Protein AF-T1GKF5-F1 (afdb_monomer)

Foldseek 3Di:
DDPVVVVVVLLVVLVVLLVQLLVLLVVCVVPPDPVSVVSNLVSLQSNLVRAPSLVSCVPPHDLVSSLSSVVSLLVSLLPDDPVDVSNVSSLSSLLNNLPDDPPPVDDDDDDDPPRSNVSVVVNVVVVVVSLLSLLLNLLVQLPDPVDDPVSNLSSLSSLLSCLPVRVPSLVSNVVNDDPVVSLVSCVVSQLSSLSNLQSNCVPDPHDPLVVLLVNVVSLLVQLVVCLVVLVLVSLLSSLCVLLCCVVPPSNLVSSLVNPCVVVSLVVVVVSLVVCVVDDPDDPVSVVSNVSSVVSSVSSVVSNVVSNVD

Organism: Megaselia scalaris (NCBI:txid36166)

pLDDT: mean 77.16, std 16.32, range [26.75, 97.38]

Radius of gyration: 21.62 Å; Cα contacts (8 Å, |Δi|>4): 238; chains: 1; bounding box: 59×48×62 Å

Structure (mmCIF, N/CA/C/O backbone):
data_AF-T1GKF5-F1
#
_entry.id   AF-T1GKF5-F1
#
loop_
_atom_site.group_PDB
_atom_site.id
_atom_site.type_symbol
_atom_site.label_atom_id
_atom_site.label_alt_id
_atom_site.label_comp_id
_atom_site.label_asym_id
_atom_site.label_entity_id
_atom_site.label_seq_id
_atom_site.pdbx_PDB_ins_code
_atom_site.Cartn_x
_atom_site.Cartn_y
_atom_site.Cartn_z
_atom_site.occupancy
_atom_site.B_iso_or_equiv
_atom_site.auth_seq_id
_atom_site.auth_comp_id
_atom_site.auth_asym_id
_atom_site.auth_atom_id
_atom_site.pdbx_PDB_model_num
ATOM 1 N N . MET A 1 1 ? 34.363 8.800 8.347 1.00 52.53 1 MET A N 1
ATOM 2 C CA . MET A 1 1 ? 33.408 9.298 7.335 1.00 52.53 1 MET A CA 1
ATOM 3 C C . MET A 1 1 ? 32.325 10.091 8.051 1.00 52.53 1 MET A C 1
ATOM 5 O O . MET A 1 1 ? 31.713 9.563 8.974 1.00 52.53 1 MET A O 1
ATOM 9 N N . SER A 1 2 ? 32.168 11.373 7.720 1.00 74.38 2 SER A N 1
ATOM 10 C CA . SER A 1 2 ? 31.228 12.280 8.397 1.00 74.38 2 SER A CA 1
ATOM 11 C C . SER A 1 2 ? 29.775 11.950 8.024 1.00 74.38 2 SER A C 1
ATOM 13 O O . SER A 1 2 ? 29.506 11.540 6.895 1.00 74.38 2 SER A O 1
ATOM 15 N N . ARG A 1 3 ? 28.805 12.165 8.930 1.00 59.31 3 ARG A N 1
ATOM 16 C CA . ARG A 1 3 ? 27.363 11.937 8.655 1.00 59.31 3 ARG A CA 1
ATOM 17 C C . ARG A 1 3 ? 26.882 12.649 7.382 1.00 59.31 3 ARG A C 1
ATOM 19 O O . ARG A 1 3 ? 26.071 12.096 6.649 1.00 59.31 3 ARG A O 1
ATOM 26 N N . LYS A 1 4 ? 27.425 13.837 7.088 1.00 62.09 4 LYS A N 1
ATOM 27 C CA . LYS A 1 4 ? 27.106 14.600 5.868 1.00 62.09 4 LYS A CA 1
ATOM 28 C C . LYS A 1 4 ? 27.607 13.925 4.586 1.00 62.09 4 LYS A 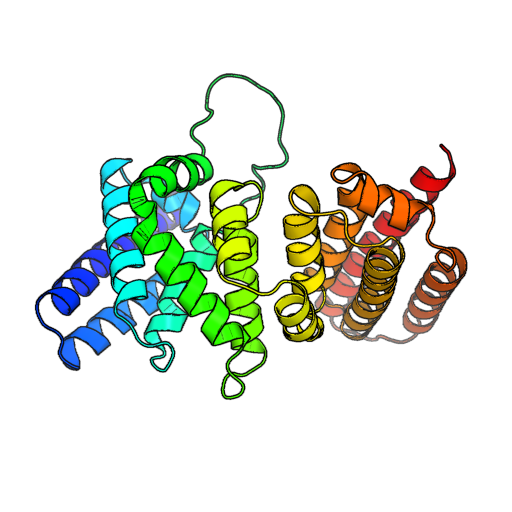C 1
ATOM 30 O O . LYS A 1 4 ? 26.936 14.003 3.564 1.00 62.09 4 LYS A O 1
ATOM 35 N N . GLU A 1 5 ? 28.750 13.243 4.633 1.00 57.66 5 GLU A N 1
ATOM 36 C CA . GLU A 1 5 ? 29.296 12.503 3.484 1.00 57.66 5 GLU A CA 1
ATOM 37 C C . GLU A 1 5 ? 28.496 11.225 3.224 1.00 57.66 5 GLU A C 1
ATOM 39 O O . GLU A 1 5 ? 28.169 10.927 2.081 1.00 57.66 5 GLU A O 1
ATOM 44 N N . MET A 1 6 ? 28.101 10.520 4.289 1.00 61.06 6 MET A N 1
ATOM 45 C CA . MET A 1 6 ? 27.280 9.308 4.197 1.00 61.06 6 MET A CA 1
ATOM 46 C C . MET A 1 6 ? 25.887 9.607 3.617 1.00 61.06 6 MET A C 1
ATOM 48 O O . MET A 1 6 ? 25.391 8.869 2.769 1.00 61.06 6 MET A O 1
ATOM 52 N N . GLN A 1 7 ? 25.285 10.733 4.012 1.00 61.47 7 GLN A N 1
ATOM 53 C CA . GLN A 1 7 ? 23.994 11.179 3.488 1.00 61.47 7 GLN A CA 1
ATOM 54 C C . GLN A 1 7 ? 24.093 11.627 2.021 1.00 61.47 7 GLN A C 1
ATOM 56 O O . GLN A 1 7 ? 23.243 11.263 1.214 1.00 61.47 7 GLN A O 1
ATOM 61 N N . ARG A 1 8 ? 25.175 12.324 1.640 1.00 62.03 8 ARG A N 1
ATOM 62 C CA . ARG A 1 8 ? 25.432 12.716 0.244 1.00 62.03 8 ARG A CA 1
ATOM 63 C C . ARG A 1 8 ? 25.663 11.506 -0.668 1.00 62.03 8 ARG A C 1
ATOM 65 O O . ARG A 1 8 ? 25.129 11.476 -1.773 1.00 62.03 8 ARG A O 1
ATOM 72 N N . GLN A 1 9 ? 26.405 10.499 -0.201 1.00 66.06 9 GLN A N 1
ATOM 73 C CA . GLN A 1 9 ? 26.628 9.256 -0.947 1.00 66.06 9 GLN A CA 1
ATOM 74 C C . GLN A 1 9 ? 25.333 8.449 -1.111 1.00 66.06 9 GLN A C 1
ATOM 76 O O . GLN A 1 9 ? 25.075 7.912 -2.184 1.00 66.06 9 GLN A O 1
ATOM 81 N N . SER A 1 10 ? 24.487 8.409 -0.076 1.00 66.19 10 SER A N 1
ATOM 82 C CA . SER A 1 10 ? 23.174 7.761 -0.150 1.00 66.19 10 SER A CA 1
ATOM 83 C C . SER A 1 10 ? 22.264 8.420 -1.190 1.00 66.19 10 SER A C 1
ATOM 85 O O . SER A 1 10 ? 21.637 7.709 -1.967 1.00 66.19 10 SER A O 1
ATOM 87 N N . SER A 1 11 ? 22.207 9.755 -1.242 1.00 66.75 11 SER A N 1
ATOM 88 C CA . SER A 1 11 ? 21.395 10.480 -2.232 1.00 66.75 11 SER A CA 1
ATOM 89 C C . SER A 1 11 ? 21.889 10.270 -3.668 1.00 66.75 11 SER A C 1
ATOM 91 O O . SER A 1 11 ? 21.079 10.086 -4.573 1.00 66.75 11 SER A O 1
ATOM 93 N N . LEU A 1 12 ? 23.211 10.236 -3.880 1.00 69.38 12 LEU A N 1
ATOM 94 C CA . LEU A 1 12 ? 23.808 9.934 -5.188 1.00 69.38 12 LEU A CA 1
ATOM 95 C C . LEU A 1 12 ? 23.477 8.509 -5.659 1.00 69.38 12 LEU A C 1
ATOM 97 O O . LEU A 1 12 ? 23.168 8.303 -6.831 1.00 69.38 12 LEU A O 1
ATOM 101 N N . ASN A 1 13 ? 23.484 7.536 -4.744 1.00 81.62 13 ASN A N 1
ATOM 102 C CA . ASN A 1 13 ? 23.108 6.159 -5.059 1.00 81.62 13 ASN A CA 1
ATOM 103 C C . ASN A 1 13 ? 21.619 6.050 -5.433 1.00 81.62 13 ASN A C 1
ATOM 105 O O . ASN A 1 13 ? 21.290 5.393 -6.416 1.00 81.62 13 ASN A O 1
ATOM 109 N N . THR A 1 14 ? 20.727 6.741 -4.715 1.00 83.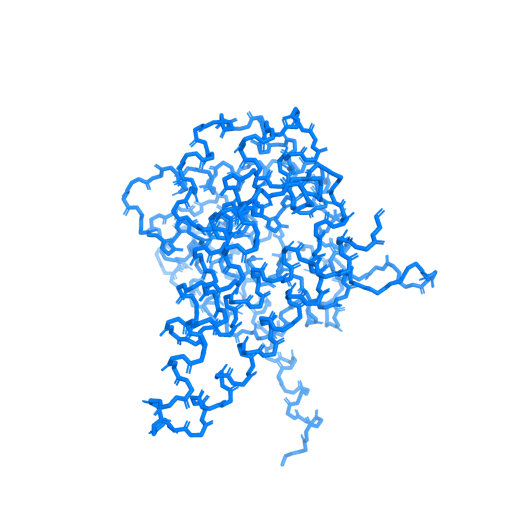88 14 THR A N 1
ATOM 110 C CA . THR A 1 14 ? 19.292 6.764 -5.045 1.00 83.88 14 THR A CA 1
ATOM 111 C C . THR A 1 14 ? 19.024 7.359 -6.424 1.00 83.88 14 THR A C 1
ATOM 113 O O . THR A 1 14 ? 18.235 6.807 -7.189 1.00 83.88 14 THR A O 1
ATOM 116 N N . ALA A 1 15 ? 19.696 8.463 -6.766 1.00 86.38 15 ALA A N 1
ATOM 117 C CA . ALA A 1 15 ? 19.547 9.087 -8.077 1.00 86.38 15 ALA A CA 1
ATOM 118 C C . ALA A 1 15 ? 19.958 8.137 -9.211 1.00 86.38 15 ALA A C 1
ATOM 120 O O . ALA A 1 15 ? 19.248 8.013 -10.208 1.00 86.38 15 ALA A O 1
ATOM 121 N N . SER A 1 16 ? 21.064 7.415 -9.012 1.00 90.62 16 SER A N 1
ATOM 122 C CA . SER A 1 16 ? 21.531 6.381 -9.936 1.00 90.62 16 SER A CA 1
ATOM 123 C C . SER A 1 16 ? 20.501 5.260 -10.111 1.00 90.62 16 SER A C 1
ATOM 125 O O . SER A 1 16 ? 20.212 4.869 -11.237 1.00 90.62 16 SER A O 1
ATOM 127 N N . TYR A 1 17 ? 19.871 4.790 -9.027 1.00 93.31 17 TYR A N 1
ATOM 128 C CA . TYR A 1 17 ? 18.848 3.739 -9.105 1.00 93.31 17 TYR A CA 1
ATOM 129 C C . TYR A 1 17 ? 17.577 4.182 -9.833 1.00 93.31 17 TYR A C 1
ATOM 131 O O . TYR A 1 17 ? 17.030 3.413 -10.617 1.00 93.31 17 TYR A O 1
ATOM 139 N N . ILE A 1 18 ? 17.122 5.420 -9.624 1.00 91.06 18 ILE A N 1
ATOM 140 C CA . ILE A 1 18 ? 15.962 5.977 -10.342 1.00 91.06 18 ILE A CA 1
ATOM 141 C C . ILE A 1 18 ? 16.261 6.082 -11.845 1.00 91.06 18 ILE A C 1
ATOM 143 O O . ILE A 1 18 ? 15.435 5.703 -12.674 1.00 91.06 18 ILE A O 1
ATOM 147 N N . GLN A 1 19 ? 17.454 6.563 -12.207 1.00 92.31 19 GLN A N 1
ATOM 148 C CA . GLN A 1 19 ? 17.864 6.668 -13.608 1.00 92.31 19 GLN A CA 1
ATOM 149 C C . GLN A 1 19 ? 18.028 5.294 -14.264 1.00 92.31 19 GLN A C 1
ATOM 151 O O . GLN A 1 19 ? 17.543 5.096 -15.379 1.00 92.31 19 GLN A O 1
ATOM 156 N N . ASP A 1 20 ? 18.672 4.341 -13.582 1.00 95.38 20 ASP A N 1
ATOM 157 C CA . ASP A 1 20 ? 18.820 2.974 -14.082 1.00 95.38 20 ASP A CA 1
ATOM 158 C C . ASP A 1 20 ? 17.448 2.319 -14.282 1.00 95.38 20 ASP A C 1
ATOM 160 O O . ASP A 1 20 ? 17.210 1.756 -15.349 1.00 95.38 20 ASP A O 1
ATOM 164 N N . PHE A 1 21 ? 16.504 2.505 -13.349 1.00 95.75 21 PHE A N 1
ATOM 165 C CA . PHE A 1 21 ? 15.130 2.014 -13.495 1.00 95.75 21 PHE A CA 1
ATOM 166 C C . PHE A 1 21 ? 14.498 2.506 -14.799 1.00 95.75 21 PHE A C 1
ATOM 168 O O . PHE A 1 21 ? 14.051 1.695 -15.609 1.00 95.75 21 PHE A O 1
ATOM 175 N N . SER A 1 22 ? 14.526 3.821 -15.035 1.00 94.94 22 SER A N 1
ATOM 176 C CA . SER A 1 22 ? 13.978 4.444 -16.246 1.00 94.94 22 SER A CA 1
ATOM 177 C C . SER A 1 22 ? 14.691 4.015 -17.532 1.00 94.94 22 SER A C 1
ATOM 179 O O . SER A 1 22 ? 14.096 3.992 -18.608 1.00 94.94 22 SER A O 1
ATOM 181 N N . VAL A 1 23 ? 15.990 3.714 -17.485 1.00 96.50 23 VAL A N 1
ATOM 182 C CA . VAL A 1 23 ? 16.726 3.216 -18.660 1.00 96.50 23 VAL A CA 1
ATOM 183 C C . VAL A 1 23 ? 16.358 1.762 -18.948 1.00 96.50 23 VAL A C 1
ATOM 185 O O . VAL A 1 23 ? 16.118 1.403 -20.102 1.00 96.50 23 VAL A O 1
ATOM 188 N N . LYS A 1 24 ? 16.303 0.913 -17.917 1.00 97.25 24 LYS A N 1
ATOM 189 C CA . LYS A 1 24 ? 15.988 -0.510 -18.072 1.00 97.25 24 LYS A CA 1
ATOM 190 C C . LYS A 1 24 ? 14.525 -0.747 -18.434 1.00 97.25 24 LYS A C 1
ATOM 192 O O . LYS A 1 24 ? 14.270 -1.633 -19.247 1.00 97.25 24 LYS A O 1
ATOM 197 N N . SER A 1 25 ? 13.596 0.052 -17.903 1.00 96.12 25 SER A N 1
ATOM 198 C CA . SER A 1 25 ? 12.177 -0.002 -18.271 1.00 96.12 25 SER A CA 1
ATOM 199 C C . SER A 1 25 ? 12.001 0.274 -19.761 1.00 96.12 25 SER A C 1
ATOM 201 O O . SER A 1 25 ? 11.506 -0.586 -20.482 1.00 96.12 25 SER A O 1
ATOM 203 N N . ARG A 1 26 ? 12.512 1.407 -20.260 1.00 95.56 26 ARG A N 1
ATOM 204 C CA . ARG A 1 26 ? 12.437 1.777 -21.682 1.00 95.56 26 ARG A CA 1
ATOM 205 C C . ARG A 1 26 ? 13.090 0.737 -22.584 1.00 95.56 26 ARG A C 1
ATOM 207 O O . ARG A 1 26 ? 12.486 0.322 -23.564 1.00 95.56 26 ARG A O 1
ATOM 214 N N . LYS A 1 27 ? 14.262 0.216 -22.205 1.00 96.50 27 LYS A N 1
ATOM 215 C CA . LYS A 1 27 ? 14.921 -0.857 -22.966 1.00 96.50 27 LYS A CA 1
ATOM 216 C C . LYS A 1 27 ? 14.045 -2.113 -23.082 1.00 96.50 27 LYS A C 1
ATOM 218 O O . LYS A 1 27 ? 14.011 -2.733 -24.144 1.00 96.50 27 LYS A O 1
ATOM 223 N N . TYR A 1 28 ? 13.355 -2.498 -22.008 1.00 96.81 28 TYR A N 1
ATOM 224 C CA . TYR A 1 28 ? 12.419 -3.621 -22.037 1.00 96.81 28 TYR A CA 1
ATOM 225 C C . TYR A 1 28 ? 11.153 -3.310 -22.848 1.00 96.81 28 TYR A C 1
ATOM 227 O O . TYR A 1 28 ? 10.686 -4.174 -23.589 1.00 96.81 28 TYR A O 1
ATOM 235 N N . LEU A 1 29 ? 10.627 -2.084 -22.755 1.00 93.06 29 LEU A N 1
ATOM 236 C CA . LEU A 1 29 ? 9.485 -1.629 -23.553 1.00 93.06 29 LEU A CA 1
ATOM 237 C C . LEU A 1 29 ? 9.785 -1.682 -25.055 1.00 93.06 29 LEU A C 1
ATOM 239 O O . LEU A 1 29 ? 8.951 -2.180 -25.811 1.00 93.06 29 LEU A O 1
ATOM 243 N N . ASP A 1 30 ? 10.979 -1.242 -25.457 1.00 95.06 30 ASP A N 1
ATOM 244 C CA . ASP A 1 30 ? 11.437 -1.266 -26.848 1.00 95.06 30 ASP A CA 1
ATOM 245 C C . ASP A 1 30 ? 11.667 -2.701 -27.349 1.00 95.06 30 ASP A C 1
ATOM 247 O O . ASP A 1 30 ? 11.343 -3.032 -28.488 1.00 95.06 30 ASP A O 1
ATOM 251 N N . HIS A 1 31 ? 12.232 -3.568 -26.500 1.00 95.19 31 HIS A N 1
ATOM 252 C CA . HIS A 1 31 ? 12.611 -4.935 -26.860 1.00 95.19 31 HIS A CA 1
ATOM 253 C C . HIS A 1 31 ? 12.232 -5.924 -25.753 1.00 95.19 31 HIS A C 1
ATOM 255 O O . HIS A 1 31 ? 13.022 -6.220 -24.847 1.00 95.19 31 HIS A O 1
ATOM 261 N N . ARG A 1 32 ? 11.024 -6.486 -25.857 1.00 94.00 32 ARG A N 1
ATOM 262 C CA . ARG A 1 32 ? 10.479 -7.438 -24.881 1.00 94.00 32 ARG A CA 1
ATOM 263 C C . ARG A 1 32 ? 11.123 -8.814 -25.029 1.00 94.00 32 ARG A C 1
ATOM 265 O O . ARG A 1 32 ? 10.675 -9.644 -25.813 1.00 94.00 32 ARG A O 1
ATOM 272 N N . ASN A 1 33 ? 12.176 -9.052 -24.258 1.00 95.19 33 ASN A N 1
ATOM 273 C CA . ASN A 1 33 ? 12.822 -10.354 -24.131 1.00 95.19 33 ASN A CA 1
ATOM 274 C C . ASN A 1 33 ? 13.179 -10.647 -22.665 1.00 95.19 33 ASN A C 1
ATOM 276 O O . ASN A 1 33 ? 13.129 -9.760 -21.808 1.00 95.19 33 ASN A O 1
ATOM 280 N N . GLU A 1 34 ? 13.522 -11.902 -22.381 1.00 95.06 34 GLU A N 1
ATOM 281 C CA . GLU A 1 34 ? 13.806 -12.377 -21.024 1.00 95.06 34 GLU A CA 1
ATOM 282 C C . GLU A 1 34 ? 15.031 -11.687 -20.405 1.00 95.06 34 GLU A C 1
ATOM 284 O O . GLU A 1 34 ? 15.001 -11.295 -19.241 1.00 95.06 34 GLU A O 1
ATOM 289 N N . GLU A 1 35 ? 16.084 -11.444 -21.187 1.00 96.56 35 GLU A N 1
ATOM 290 C CA . GLU A 1 35 ? 17.291 -10.771 -20.698 1.00 96.56 35 GLU A CA 1
ATOM 291 C C . GLU A 1 35 ? 16.987 -9.348 -20.204 1.00 96.56 35 GLU A C 1
ATOM 293 O O . GLU A 1 35 ? 17.391 -8.955 -19.105 1.00 96.56 35 GLU A O 1
ATOM 298 N N . ASN A 1 36 ? 16.240 -8.575 -20.994 1.00 96.50 36 ASN A N 1
ATOM 299 C CA . ASN A 1 36 ? 15.835 -7.223 -20.633 1.00 96.50 36 ASN A CA 1
ATOM 300 C C . ASN A 1 36 ? 14.873 -7.232 -19.439 1.00 96.50 36 ASN A C 1
ATOM 302 O O . ASN A 1 36 ? 14.986 -6.356 -18.584 1.00 96.50 36 ASN A O 1
ATOM 306 N N . LEU A 1 37 ? 13.992 -8.235 -19.332 1.00 96.62 37 LEU A N 1
ATOM 307 C CA . LEU A 1 37 ? 13.112 -8.408 -18.173 1.00 96.62 37 LEU A CA 1
ATOM 308 C C . LEU A 1 37 ? 13.915 -8.654 -16.891 1.00 96.62 37 LEU A C 1
ATOM 310 O O . LEU A 1 37 ? 13.655 -8.020 -15.872 1.00 96.62 37 LEU A O 1
ATOM 314 N N . VAL A 1 38 ? 14.931 -9.522 -16.943 1.00 96.69 38 VAL A N 1
ATOM 315 C CA . VAL A 1 38 ? 15.818 -9.806 -15.804 1.00 96.69 38 VAL A CA 1
ATOM 316 C C . VAL A 1 38 ? 16.613 -8.562 -15.406 1.00 96.69 38 VAL A C 1
ATOM 318 O O . VAL A 1 38 ? 16.730 -8.257 -14.217 1.00 96.69 38 VAL A O 1
ATOM 321 N N . GLN A 1 39 ? 17.150 -7.817 -16.378 1.00 96.06 39 GLN A N 1
ATOM 322 C CA . GLN A 1 39 ? 17.865 -6.565 -16.107 1.00 96.06 39 GLN A CA 1
ATOM 323 C C . GLN A 1 39 ? 16.949 -5.514 -15.476 1.00 96.06 39 GLN A C 1
ATOM 325 O O . GLN A 1 39 ? 17.347 -4.859 -14.512 1.00 96.06 39 GLN A O 1
ATOM 330 N N . PHE A 1 40 ? 15.727 -5.378 -15.986 1.00 97.38 40 PHE A N 1
ATOM 331 C CA . PHE A 1 40 ? 14.729 -4.484 -15.418 1.00 97.38 40 PHE A CA 1
ATOM 332 C C . PHE A 1 40 ? 14.335 -4.900 -13.997 1.00 97.38 40 PHE A C 1
ATOM 334 O O . PHE A 1 40 ? 14.365 -4.065 -13.096 1.00 97.38 40 PHE A O 1
ATOM 341 N N . ASN A 1 41 ? 14.071 -6.187 -13.758 1.00 96.31 41 ASN A N 1
ATOM 342 C CA . ASN A 1 41 ? 13.701 -6.683 -12.434 1.00 96.31 41 ASN A CA 1
ATOM 343 C C . ASN A 1 41 ? 14.789 -6.416 -11.384 1.00 96.31 41 ASN A C 1
ATOM 345 O O . ASN A 1 41 ? 14.494 -5.992 -10.268 1.00 96.31 41 ASN A O 1
ATOM 349 N N . ARG A 1 42 ? 16.066 -6.588 -11.749 1.00 96.12 42 ARG A N 1
ATOM 350 C CA . ARG A 1 42 ? 17.193 -6.225 -10.874 1.00 96.12 42 ARG A CA 1
ATOM 351 C C . ARG A 1 42 ? 17.179 -4.737 -10.526 1.00 96.12 42 ARG A C 1
ATOM 353 O O . ARG A 1 42 ? 17.360 -4.392 -9.362 1.00 96.12 42 ARG A O 1
ATOM 360 N N . SER A 1 43 ? 16.934 -3.877 -11.511 1.00 96.75 43 SER A N 1
ATOM 361 C CA . SER A 1 43 ? 16.857 -2.427 -11.310 1.00 96.75 43 SER A CA 1
ATOM 362 C C . SER A 1 43 ? 15.688 -2.030 -10.395 1.00 96.75 43 SER A C 1
ATOM 364 O O . SER A 1 43 ? 15.877 -1.314 -9.412 1.00 96.75 43 SER A O 1
ATOM 366 N N . ALA A 1 44 ? 14.496 -2.587 -10.636 1.00 95.88 44 ALA A N 1
ATOM 367 C CA . ALA A 1 44 ? 13.316 -2.397 -9.791 1.00 95.88 44 ALA A CA 1
ATOM 368 C C . ALA A 1 44 ? 13.546 -2.884 -8.350 1.00 95.88 44 ALA A C 1
ATOM 370 O O . ALA A 1 44 ? 13.206 -2.190 -7.393 1.00 95.88 44 ALA A O 1
ATOM 371 N N . SER A 1 45 ? 14.191 -4.041 -8.190 1.00 95.56 45 SER A N 1
ATOM 372 C CA . SER A 1 45 ? 14.511 -4.616 -6.879 1.00 95.56 45 SER A CA 1
ATOM 373 C C . SER A 1 45 ? 15.490 -3.744 -6.095 1.00 95.56 45 SER A C 1
ATOM 375 O O . SER A 1 45 ? 15.311 -3.552 -4.895 1.00 95.56 45 SER A O 1
ATOM 377 N N . LEU A 1 46 ? 16.505 -3.176 -6.759 1.00 93.81 46 LEU A N 1
ATOM 378 C CA . LEU A 1 46 ? 17.411 -2.211 -6.131 1.00 93.81 46 LEU A CA 1
ATOM 379 C C . LEU A 1 46 ? 16.651 -0.967 -5.673 1.00 93.81 46 LEU A C 1
ATOM 381 O O . LEU A 1 46 ? 16.847 -0.509 -4.546 1.00 93.81 46 LEU A O 1
ATOM 385 N N . LEU A 1 47 ? 15.738 -0.458 -6.502 1.00 92.44 47 LEU A N 1
ATOM 386 C CA . LEU A 1 47 ? 14.933 0.710 -6.165 1.00 92.44 47 LEU A CA 1
ATOM 387 C C . LEU A 1 47 ? 14.027 0.468 -4.943 1.00 92.44 47 LEU A C 1
ATOM 389 O O . LEU A 1 47 ? 13.926 1.351 -4.095 1.00 92.44 47 LEU A O 1
ATOM 393 N N . CYS A 1 48 ? 13.470 -0.738 -4.772 1.00 90.44 48 CYS A N 1
ATOM 394 C CA . CYS A 1 48 ? 12.710 -1.124 -3.572 1.00 90.44 48 CYS A CA 1
ATOM 395 C C . CYS A 1 48 ? 13.508 -1.012 -2.263 1.00 90.44 48 CYS A C 1
ATOM 397 O O . CYS A 1 48 ? 12.910 -0.890 -1.192 1.00 90.44 48 CYS A O 1
ATOM 399 N N . THR A 1 49 ? 14.843 -1.070 -2.318 1.00 89.44 49 THR A N 1
ATOM 400 C CA . THR A 1 49 ? 15.696 -0.949 -1.122 1.00 89.44 49 THR A CA 1
ATOM 401 C C . THR A 1 49 ? 15.859 0.497 -0.644 1.00 89.44 49 THR A C 1
ATOM 403 O O . THR A 1 49 ? 16.305 0.732 0.485 1.00 89.44 49 THR A O 1
ATOM 406 N N . VAL A 1 50 ? 15.485 1.476 -1.474 1.00 86.88 50 VAL A N 1
ATOM 407 C CA . VAL A 1 50 ? 15.628 2.900 -1.171 1.00 86.88 50 VAL A CA 1
ATOM 408 C C . VAL A 1 50 ? 14.612 3.330 -0.117 1.00 86.88 50 VAL A C 1
ATOM 410 O O . VAL A 1 50 ? 13.405 3.368 -0.341 1.00 86.88 50 VAL A O 1
ATOM 413 N N . LYS A 1 51 ? 15.115 3.752 1.044 1.00 81.75 51 LYS A N 1
ATOM 414 C CA . LYS A 1 51 ? 14.292 4.390 2.078 1.00 81.75 51 LYS A CA 1
ATOM 415 C C . LYS A 1 51 ? 14.004 5.845 1.700 1.00 81.75 51 LYS A C 1
ATOM 417 O O . LYS A 1 51 ? 14.891 6.536 1.209 1.00 81.75 51 LYS A O 1
ATOM 422 N N . ASN A 1 52 ? 12.792 6.320 1.996 1.00 76.81 52 ASN A N 1
ATOM 423 C CA . ASN A 1 52 ? 12.345 7.698 1.734 1.00 76.81 52 ASN A CA 1
ATOM 424 C C . ASN A 1 52 ? 12.486 8.116 0.258 1.00 76.81 52 ASN A C 1
ATOM 426 O O . ASN A 1 52 ? 12.909 9.231 -0.051 1.00 76.81 52 ASN A O 1
ATOM 430 N N . LEU A 1 53 ? 12.130 7.213 -0.662 1.00 82.06 53 LEU A N 1
ATOM 431 C CA . LEU A 1 53 ? 12.221 7.440 -2.106 1.00 82.06 53 LEU A CA 1
ATOM 432 C C . LEU A 1 53 ? 11.531 8.744 -2.551 1.00 82.06 53 LEU A C 1
ATOM 434 O O . LEU A 1 53 ? 12.065 9.469 -3.389 1.00 82.06 53 LEU A O 1
ATOM 438 N N . GLN A 1 54 ? 10.392 9.077 -1.939 1.00 78.12 54 GLN A N 1
ATOM 439 C CA . GLN A 1 54 ? 9.650 10.313 -2.197 1.00 78.12 54 GLN A CA 1
ATOM 440 C C . GLN A 1 54 ? 10.486 11.576 -1.921 1.00 78.12 54 GLN A C 1
ATOM 442 O O . GLN A 1 54 ? 10.559 12.462 -2.774 1.00 78.12 54 GLN A O 1
ATOM 447 N N . ASP A 1 55 ? 11.160 11.642 -0.769 1.00 76.25 55 ASP A N 1
ATOM 448 C CA . ASP A 1 55 ? 11.999 12.787 -0.390 1.00 76.25 55 ASP A CA 1
ATOM 449 C C . ASP A 1 55 ? 13.200 12.920 -1.335 1.00 76.25 55 ASP A C 1
ATOM 451 O O . ASP A 1 55 ? 13.613 14.025 -1.697 1.00 76.25 55 ASP A O 1
ATOM 455 N N . SER A 1 56 ? 13.756 11.786 -1.775 1.00 78.56 56 SER A N 1
ATOM 456 C CA . SER A 1 56 ? 14.865 11.781 -2.728 1.00 78.56 56 SER A CA 1
ATOM 457 C C . SER A 1 56 ? 14.437 12.271 -4.110 1.00 78.56 56 SER A C 1
ATOM 459 O O . SER A 1 56 ? 15.175 13.039 -4.724 1.00 78.56 56 SER A O 1
ATOM 461 N N . LEU A 1 57 ? 13.253 11.874 -4.589 1.00 78.06 57 LEU A N 1
ATOM 462 C CA . LEU A 1 57 ? 12.696 12.377 -5.846 1.00 78.06 57 LEU A CA 1
ATOM 463 C C . LEU A 1 57 ? 12.489 13.891 -5.790 1.00 78.06 57 LEU A C 1
ATOM 465 O O . LEU A 1 57 ? 12.918 14.596 -6.697 1.00 78.06 57 LEU A O 1
ATOM 469 N N . ALA A 1 58 ? 11.910 14.388 -4.696 1.00 73.31 58 ALA A N 1
ATOM 470 C CA . ALA A 1 58 ? 11.605 15.804 -4.516 1.00 73.31 58 ALA A CA 1
ATOM 471 C C . ALA A 1 58 ? 12.849 16.698 -4.416 1.00 73.31 58 ALA A C 1
ATOM 473 O O . ALA A 1 58 ? 12.844 17.832 -4.887 1.00 73.31 58 ALA A O 1
ATOM 474 N N . SER A 1 59 ? 13.907 16.199 -3.772 1.00 73.94 59 SER A N 1
ATOM 475 C CA . SER A 1 59 ? 15.129 16.968 -3.504 1.00 73.94 59 SER A CA 1
ATOM 476 C C . SER A 1 59 ? 16.175 16.886 -4.613 1.00 73.94 59 SER A C 1
ATOM 478 O O . SER A 1 59 ? 17.023 17.772 -4.705 1.00 73.94 59 SER A O 1
ATOM 480 N N . THR A 1 60 ? 16.149 15.825 -5.425 1.00 77.19 60 THR A N 1
ATOM 481 C CA . THR A 1 60 ? 17.230 15.527 -6.380 1.00 77.19 60 THR A CA 1
ATOM 482 C C . THR A 1 60 ? 16.830 15.755 -7.833 1.00 77.19 60 THR A C 1
ATOM 484 O O . THR A 1 60 ? 17.690 16.091 -8.641 1.00 77.19 60 THR A O 1
ATOM 487 N N . PHE A 1 61 ? 15.551 15.590 -8.173 1.00 77.56 61 PHE A N 1
ATOM 488 C CA . PHE A 1 61 ? 15.083 15.627 -9.556 1.00 77.56 61 PHE A CA 1
ATOM 489 C C . PHE A 1 61 ? 14.198 16.837 -9.824 1.00 77.56 61 PHE A C 1
ATOM 491 O O . PHE A 1 61 ? 13.480 17.334 -8.957 1.00 77.56 61 PHE A O 1
ATOM 498 N N . THR A 1 62 ? 1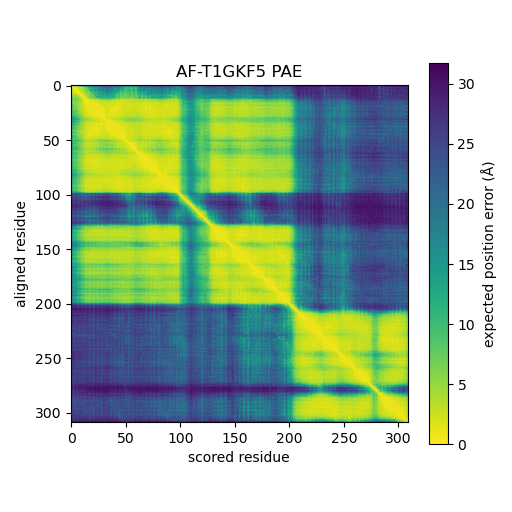4.225 17.300 -11.069 1.00 78.88 62 THR A N 1
ATOM 499 C CA . THR A 1 62 ? 13.267 18.290 -11.549 1.00 78.88 62 THR A CA 1
ATOM 500 C C . THR A 1 62 ? 11.870 17.682 -11.651 1.00 78.88 62 THR A C 1
ATOM 502 O O . THR A 1 62 ? 11.693 16.481 -11.858 1.00 78.88 62 THR A O 1
ATOM 505 N N . SER A 1 63 ? 10.850 18.543 -11.611 1.00 72.81 63 SER A N 1
ATOM 506 C CA . SER A 1 63 ? 9.454 18.144 -11.824 1.00 72.81 63 SER A CA 1
ATOM 507 C C . SER A 1 63 ? 9.270 17.329 -13.115 1.00 72.81 63 SER A C 1
ATOM 509 O O . SER A 1 63 ? 8.492 16.375 -13.134 1.00 72.81 63 SER A O 1
ATOM 511 N N . LEU A 1 64 ? 9.997 17.663 -14.188 1.00 76.31 64 LEU A N 1
ATOM 512 C CA . LEU A 1 64 ? 9.941 16.935 -15.457 1.00 76.31 64 LEU A CA 1
ATOM 513 C C . LEU A 1 64 ? 10.529 15.523 -15.334 1.00 76.31 64 LEU A C 1
ATOM 515 O O . LEU A 1 64 ? 9.871 14.560 -15.716 1.00 76.31 64 LEU A O 1
ATOM 519 N N . GLU A 1 65 ? 11.717 15.380 -14.748 1.00 82.00 65 GLU A N 1
ATOM 520 C CA . GLU A 1 65 ? 12.364 14.074 -14.556 1.00 82.00 65 GLU A CA 1
ATOM 521 C C . GLU A 1 65 ? 11.540 13.148 -13.659 1.00 82.00 65 GLU A C 1
ATOM 523 O O . GLU A 1 65 ? 11.366 11.976 -13.987 1.00 82.00 65 GLU A O 1
ATOM 528 N N . THR A 1 66 ? 10.950 13.679 -12.582 1.00 80.56 66 THR A N 1
ATOM 529 C CA . THR A 1 66 ? 10.007 12.921 -11.747 1.00 80.56 66 THR A CA 1
ATOM 530 C C . THR A 1 66 ? 8.807 12.426 -12.557 1.00 80.56 66 THR A C 1
ATOM 532 O O . THR A 1 66 ? 8.333 11.320 -12.329 1.00 80.56 66 THR A O 1
ATOM 535 N N . THR A 1 67 ? 8.327 13.213 -13.525 1.00 76.62 67 THR A N 1
ATOM 536 C CA . THR A 1 67 ? 7.199 12.806 -14.390 1.00 76.62 67 THR A CA 1
ATOM 537 C C . THR A 1 67 ? 7.586 11.653 -15.281 1.00 76.62 67 THR A C 1
ATOM 539 O O . THR A 1 67 ? 6.873 10.664 -15.330 1.00 76.62 67 THR A O 1
ATOM 542 N N . ASN A 1 68 ? 8.727 11.771 -15.960 1.00 82.56 68 ASN A N 1
ATOM 543 C CA . ASN A 1 68 ? 9.190 10.742 -16.881 1.00 82.56 68 ASN A CA 1
ATOM 544 C C . ASN A 1 68 ? 9.400 9.416 -16.147 1.00 82.56 68 ASN A C 1
ATOM 546 O O . ASN A 1 68 ? 8.965 8.378 -16.627 1.00 82.56 68 ASN A O 1
ATOM 550 N N . PHE A 1 69 ? 9.968 9.464 -14.941 1.00 87.81 69 PHE A N 1
ATOM 551 C CA . PHE A 1 69 ? 10.093 8.287 -14.089 1.00 87.81 69 PHE A CA 1
ATOM 552 C C . PHE A 1 69 ? 8.731 7.664 -13.726 1.00 87.81 69 PHE A C 1
ATOM 554 O O . PHE A 1 69 ? 8.576 6.446 -13.793 1.00 87.81 69 PHE A O 1
ATOM 561 N N . LEU A 1 70 ? 7.730 8.477 -13.366 1.00 83.81 70 LEU A N 1
ATOM 562 C CA . LEU A 1 70 ? 6.384 7.975 -13.066 1.00 83.81 70 LEU A CA 1
ATOM 563 C C . LEU A 1 70 ? 5.700 7.389 -14.310 1.00 83.81 70 LEU A C 1
ATOM 565 O O . LEU A 1 70 ? 5.092 6.327 -14.207 1.00 83.81 70 LEU A O 1
ATOM 569 N N . ILE A 1 71 ? 5.847 8.019 -15.478 1.00 81.94 71 ILE A N 1
ATOM 570 C CA . ILE A 1 71 ? 5.343 7.496 -16.757 1.00 81.94 71 ILE A CA 1
ATOM 571 C C . ILE A 1 71 ? 5.976 6.140 -17.058 1.00 81.94 71 ILE A C 1
ATOM 573 O O . ILE A 1 71 ? 5.261 5.188 -17.370 1.00 81.94 71 ILE A O 1
ATOM 577 N N . ASP A 1 72 ? 7.299 6.027 -16.926 1.00 89.00 72 ASP A N 1
ATOM 578 C CA . ASP A 1 72 ? 8.016 4.768 -17.124 1.00 89.00 72 ASP A CA 1
ATOM 579 C C . ASP A 1 72 ? 7.487 3.687 -16.161 1.00 89.00 72 ASP A C 1
ATOM 581 O O . ASP A 1 72 ? 7.235 2.555 -16.573 1.00 89.00 72 ASP A O 1
ATOM 585 N N . MET A 1 73 ? 7.261 4.038 -14.889 1.00 90.19 73 MET A N 1
ATOM 586 C CA . MET A 1 73 ? 6.716 3.136 -13.867 1.00 90.19 73 MET A CA 1
ATOM 587 C C . MET A 1 73 ? 5.304 2.642 -14.216 1.00 90.19 73 MET A C 1
ATOM 589 O O . MET A 1 73 ? 5.047 1.437 -14.203 1.00 90.19 73 MET A O 1
ATOM 593 N N . TYR A 1 74 ? 4.384 3.552 -14.546 1.00 86.12 74 TYR A N 1
ATOM 594 C CA . TYR A 1 74 ? 3.005 3.188 -14.877 1.00 86.12 74 TYR A CA 1
ATOM 595 C C . TYR A 1 74 ? 2.909 2.428 -16.203 1.00 86.12 74 TYR A C 1
ATOM 597 O O . TYR A 1 74 ? 2.142 1.471 -16.293 1.00 86.12 74 TYR A O 1
ATOM 605 N N . SER A 1 75 ? 3.733 2.776 -17.194 1.00 87.62 75 SER A N 1
ATOM 606 C CA . SER A 1 75 ? 3.823 2.042 -18.464 1.00 87.62 75 SER A CA 1
ATOM 607 C C . SER A 1 75 ? 4.256 0.593 -18.238 1.00 87.62 75 SER A C 1
ATOM 609 O O . SER A 1 75 ? 3.692 -0.332 -18.822 1.00 87.62 75 SER A O 1
ATOM 611 N N . MET A 1 76 ? 5.224 0.371 -17.343 1.00 92.50 76 MET A N 1
ATOM 612 C CA . MET A 1 76 ? 5.631 -0.979 -16.955 1.00 92.50 76 MET A CA 1
ATOM 613 C C . MET A 1 76 ? 4.502 -1.740 -16.256 1.00 92.50 76 MET A C 1
ATOM 615 O O . MET A 1 76 ? 4.238 -2.889 -16.608 1.00 92.50 76 MET A O 1
ATOM 619 N N . LEU A 1 77 ? 3.797 -1.114 -15.310 1.00 90.88 77 LEU A N 1
ATOM 620 C CA . LEU A 1 77 ? 2.664 -1.743 -14.620 1.00 90.88 77 LEU A CA 1
ATOM 621 C C . LEU A 1 77 ? 1.492 -2.068 -15.557 1.00 90.88 77 LEU A C 1
ATOM 623 O O . LEU A 1 77 ? 0.797 -3.057 -15.326 1.00 90.88 77 LEU A O 1
ATOM 627 N N . ASP A 1 78 ? 1.282 -1.301 -16.627 1.00 88.19 78 ASP A N 1
ATOM 628 C CA . ASP A 1 78 ? 0.268 -1.596 -17.647 1.00 88.19 78 ASP A CA 1
ATOM 629 C C . ASP A 1 78 ? 0.638 -2.824 -18.499 1.00 88.19 78 ASP A C 1
ATOM 631 O O . ASP A 1 78 ? -0.225 -3.631 -18.844 1.00 88.19 78 ASP A O 1
ATOM 635 N N . ILE A 1 79 ? 1.927 -3.058 -18.751 1.00 91.31 79 ILE A N 1
ATOM 636 C CA . ILE A 1 79 ? 2.385 -4.142 -19.637 1.00 91.31 79 ILE A CA 1
ATOM 637 C C . ILE A 1 79 ? 2.692 -5.448 -18.896 1.00 91.31 79 ILE A C 1
ATOM 639 O O . ILE A 1 79 ? 2.485 -6.527 -19.451 1.00 91.31 79 ILE A O 1
ATOM 643 N N . LEU A 1 80 ? 3.187 -5.383 -17.661 1.00 93.94 80 LEU A N 1
ATOM 644 C CA . LEU A 1 80 ? 3.569 -6.570 -16.893 1.00 93.94 80 LEU A CA 1
ATOM 645 C C . LEU A 1 80 ? 2.344 -7.382 -16.438 1.00 93.94 80 LEU A C 1
ATOM 647 O O . LEU A 1 80 ? 1.331 -6.810 -16.023 1.00 93.94 80 LEU A O 1
ATOM 651 N N . SER A 1 81 ? 2.453 -8.715 -16.488 1.00 91.50 81 SER A N 1
ATOM 652 C CA . SER A 1 81 ? 1.457 -9.618 -15.890 1.00 91.50 81 SER A CA 1
ATOM 653 C C . SER A 1 81 ? 1.652 -9.694 -14.370 1.00 91.50 81 SER A C 1
ATOM 655 O O . SER A 1 81 ? 2.805 -9.770 -13.934 1.00 91.50 81 SER A O 1
ATOM 657 N N . PRO A 1 82 ? 0.570 -9.741 -13.571 1.00 91.12 82 PRO A N 1
ATOM 658 C CA . PRO A 1 82 ? 0.633 -10.049 -12.141 1.00 91.12 82 PRO A CA 1
ATOM 659 C C . PRO A 1 82 ? 1.304 -11.389 -11.794 1.00 91.12 82 PRO A C 1
ATOM 661 O O . PRO A 1 82 ? 1.766 -11.550 -10.671 1.00 91.12 82 PRO A O 1
ATOM 664 N N . ASP A 1 83 ? 1.430 -12.324 -12.741 1.00 90.00 83 ASP A N 1
ATOM 665 C CA . ASP A 1 83 ? 2.143 -13.599 -12.524 1.00 90.00 83 ASP A CA 1
ATOM 666 C C . ASP A 1 83 ? 3.670 -13.437 -12.440 1.00 90.00 83 ASP A C 1
ATOM 668 O O . ASP A 1 83 ? 4.388 -14.372 -12.091 1.00 90.00 83 ASP A O 1
ATOM 672 N N . LEU A 1 84 ? 4.195 -12.264 -12.808 1.00 92.31 84 LEU A N 1
ATOM 673 C CA . LEU A 1 84 ? 5.625 -11.980 -12.781 1.00 92.31 84 LEU A CA 1
ATOM 674 C C . LEU A 1 84 ? 6.002 -11.256 -11.484 1.00 92.31 84 LEU A C 1
ATOM 676 O O . LEU A 1 84 ? 5.490 -10.172 -11.210 1.00 92.31 84 LEU A O 1
ATOM 680 N N . ASP A 1 85 ? 7.006 -11.752 -10.756 1.00 91.69 85 ASP A N 1
ATOM 681 C CA . ASP A 1 85 ? 7.523 -11.121 -9.522 1.00 91.69 85 ASP A CA 1
ATOM 682 C C . ASP A 1 85 ? 7.894 -9.638 -9.694 1.00 91.69 85 ASP A C 1
ATOM 684 O O . ASP A 1 85 ? 7.774 -8.814 -8.781 1.00 91.69 85 ASP A O 1
ATOM 688 N N . VAL A 1 86 ? 8.340 -9.270 -10.897 1.00 94.94 86 VAL A N 1
ATOM 689 C CA . VAL A 1 86 ? 8.711 -7.891 -11.212 1.00 94.94 86 VAL A CA 1
ATOM 690 C C . VAL A 1 86 ? 7.511 -6.936 -11.176 1.00 94.94 86 VAL A C 1
ATOM 692 O O . VAL A 1 86 ? 7.689 -5.762 -10.849 1.00 94.94 86 VAL A O 1
ATOM 695 N N . PHE A 1 87 ? 6.289 -7.415 -11.439 1.00 94.81 87 PHE A N 1
ATOM 696 C CA . PHE A 1 87 ? 5.069 -6.620 -11.275 1.00 94.81 87 PHE A CA 1
ATOM 697 C C . PHE A 1 87 ? 4.900 -6.201 -9.811 1.00 94.81 87 PHE A C 1
ATOM 699 O O . PHE A 1 87 ? 4.769 -5.012 -9.516 1.00 94.81 87 PHE A O 1
ATOM 706 N N . TRP A 1 88 ? 5.007 -7.156 -8.886 1.00 93.69 88 TRP A N 1
ATOM 707 C CA . TRP A 1 88 ? 4.903 -6.915 -7.443 1.00 93.69 88 TRP A CA 1
ATOM 708 C C . TRP A 1 88 ? 6.050 -6.065 -6.902 1.00 93.69 88 TRP A C 1
ATOM 710 O O . TRP A 1 88 ? 5.853 -5.229 -6.014 1.00 93.69 88 TRP A O 1
ATOM 720 N N . THR A 1 89 ? 7.237 -6.211 -7.489 1.00 94.44 89 THR A N 1
ATOM 721 C CA . THR A 1 89 ? 8.384 -5.345 -7.205 1.00 94.44 89 THR A CA 1
ATOM 722 C C . THR A 1 89 ? 8.068 -3.896 -7.583 1.00 94.44 89 THR A C 1
ATOM 724 O O . THR A 1 89 ? 8.184 -3.005 -6.743 1.00 94.44 89 THR A O 1
ATOM 727 N N . CYS A 1 90 ? 7.567 -3.645 -8.797 1.00 93.81 90 CYS A N 1
ATOM 728 C CA . CYS A 1 90 ? 7.151 -2.302 -9.221 1.00 93.81 90 CYS A CA 1
ATOM 729 C C . CYS A 1 90 ? 6.014 -1.753 -8.350 1.00 93.81 90 CYS A C 1
ATOM 731 O O . CYS A 1 90 ? 6.038 -0.589 -7.948 1.00 93.81 90 CYS A O 1
ATOM 733 N N . LEU A 1 91 ? 5.043 -2.597 -7.996 1.00 91.75 91 LEU A N 1
ATOM 734 C CA . LEU A 1 91 ? 3.927 -2.202 -7.147 1.00 91.75 91 LEU A CA 1
ATOM 735 C C . LEU A 1 91 ? 4.383 -1.822 -5.731 1.00 91.75 91 LEU A C 1
ATOM 737 O O . LEU A 1 91 ? 3.842 -0.892 -5.135 1.00 91.75 91 LEU A O 1
ATOM 741 N N . THR A 1 92 ? 5.420 -2.479 -5.212 1.00 91.31 92 THR A N 1
ATOM 742 C CA . THR A 1 92 ? 6.057 -2.116 -3.939 1.00 91.31 92 THR A CA 1
ATOM 743 C C . THR A 1 92 ? 6.718 -0.741 -4.024 1.00 91.31 92 THR A C 1
ATOM 745 O O . THR A 1 92 ? 6.546 0.065 -3.108 1.00 91.31 92 THR A O 1
ATOM 748 N N . VAL A 1 93 ? 7.406 -0.424 -5.129 1.00 90.88 93 VAL A N 1
ATOM 749 C CA . VAL A 1 93 ? 7.942 0.929 -5.362 1.00 90.88 93 VAL A CA 1
ATOM 750 C C . VAL A 1 93 ? 6.808 1.954 -5.379 1.00 90.88 93 VAL A C 1
ATOM 752 O O . VAL A 1 93 ? 6.879 2.956 -4.672 1.00 90.88 93 VAL A O 1
ATOM 755 N N . VAL A 1 94 ? 5.721 1.689 -6.111 1.00 88.62 94 VAL A N 1
ATOM 756 C CA . VAL A 1 94 ? 4.537 2.564 -6.120 1.00 88.62 94 VAL A CA 1
ATOM 757 C C . VAL A 1 94 ? 3.959 2.727 -4.716 1.00 88.62 94 VAL A C 1
ATOM 759 O O . VAL A 1 94 ? 3.689 3.847 -4.292 1.00 88.62 94 VAL A O 1
ATOM 762 N N . GLN A 1 95 ? 3.845 1.650 -3.939 1.00 86.62 95 GLN A N 1
ATOM 763 C CA . GLN A 1 95 ? 3.396 1.731 -2.553 1.00 86.62 95 GLN A CA 1
ATOM 764 C C . GLN A 1 95 ? 4.308 2.636 -1.712 1.00 86.62 95 GLN A C 1
ATOM 766 O O . GLN A 1 95 ? 3.802 3.405 -0.901 1.00 86.62 95 GLN A O 1
ATOM 771 N N . GLN A 1 96 ? 5.631 2.572 -1.887 1.00 85.00 96 GLN A N 1
ATOM 772 C CA . GLN A 1 96 ? 6.580 3.450 -1.192 1.00 85.00 96 GLN A CA 1
ATOM 773 C C . GLN A 1 96 ? 6.435 4.915 -1.611 1.00 85.00 96 GLN A C 1
ATOM 775 O O . GLN A 1 96 ? 6.518 5.793 -0.757 1.00 85.00 96 GLN A O 1
ATOM 780 N N . LEU A 1 97 ? 6.191 5.178 -2.897 1.00 81.50 97 LEU A N 1
ATOM 781 C CA . LEU A 1 97 ? 5.945 6.525 -3.423 1.00 81.50 97 LEU A CA 1
ATOM 782 C C . LEU A 1 97 ? 4.631 7.119 -2.907 1.00 81.50 97 LEU A C 1
ATOM 784 O O . LEU A 1 97 ? 4.541 8.325 -2.687 1.00 81.50 97 LEU A O 1
ATOM 788 N N . LEU A 1 98 ? 3.622 6.268 -2.716 1.00 77.56 98 LEU A N 1
ATOM 789 C CA . LEU A 1 98 ? 2.297 6.645 -2.229 1.00 77.56 98 LEU A CA 1
ATOM 790 C C . LEU A 1 98 ? 2.185 6.649 -0.697 1.0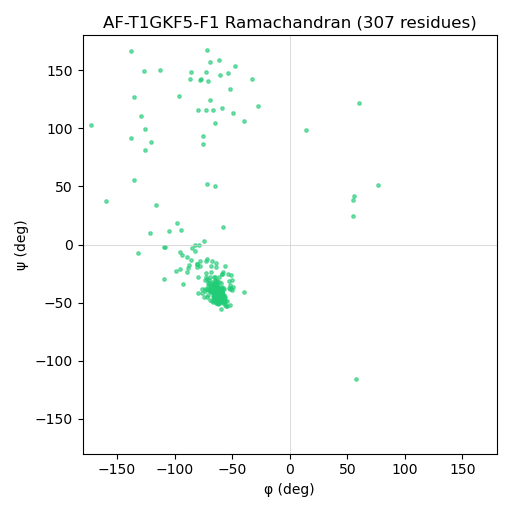0 77.56 98 LEU A C 1
ATOM 792 O O . LEU A 1 98 ? 1.236 7.216 -0.154 1.00 77.56 98 LEU A O 1
ATOM 796 N N . LYS A 1 99 ? 3.111 6.000 0.023 1.00 72.62 99 LYS A N 1
ATOM 797 C CA . LYS A 1 99 ? 3.129 5.973 1.490 1.00 72.62 99 LYS A CA 1
ATOM 798 C C . LYS A 1 99 ? 3.386 7.388 2.005 1.00 72.62 99 LYS A C 1
ATOM 800 O O . LYS A 1 99 ? 4.510 7.874 1.978 1.00 72.62 99 LYS A O 1
ATOM 805 N N . ASN A 1 100 ? 2.322 8.018 2.503 1.00 54.81 100 ASN A N 1
ATOM 806 C CA . ASN A 1 100 ? 2.350 9.340 3.119 1.00 54.81 100 ASN A CA 1
ATOM 807 C C . ASN A 1 100 ? 3.462 9.438 4.177 1.00 54.81 100 ASN A C 1
ATOM 809 O O . ASN A 1 100 ? 3.381 8.828 5.246 1.00 54.81 100 ASN A O 1
ATOM 813 N N . SER A 1 101 ? 4.476 10.259 3.904 1.00 47.56 101 SER A N 1
ATOM 814 C CA . SER A 1 101 ? 5.302 10.847 4.950 1.00 47.56 101 SER A CA 1
ATOM 815 C C . SER A 1 101 ? 4.416 11.727 5.846 1.00 47.56 101 SER A C 1
ATOM 817 O O . SER A 1 101 ? 3.324 12.153 5.468 1.00 47.56 101 SER A O 1
ATOM 819 N N . LYS A 1 102 ? 4.865 11.985 7.072 1.00 38.75 102 LYS A N 1
ATOM 820 C CA . LYS A 1 102 ? 4.169 12.681 8.173 1.00 38.75 102 LYS A CA 1
ATOM 821 C C . LYS A 1 102 ? 3.684 14.126 7.877 1.00 38.75 102 LYS A C 1
ATOM 823 O O . LYS A 1 102 ? 3.362 14.857 8.806 1.00 38.75 102 LYS A O 1
ATOM 828 N N . LEU A 1 103 ? 3.628 14.556 6.618 1.00 38.91 103 LEU A N 1
ATOM 829 C CA . LEU A 1 103 ? 3.342 15.922 6.172 1.00 38.91 103 LEU A CA 1
ATOM 830 C C . LEU A 1 103 ? 1.851 16.235 5.959 1.00 38.91 103 LEU A C 1
ATOM 832 O O . LEU A 1 103 ? 1.487 17.400 5.876 1.00 38.91 103 LEU A O 1
ATOM 836 N N . GLN A 1 104 ? 0.951 15.246 5.962 1.00 42.00 104 GLN A N 1
ATOM 837 C CA . GLN A 1 104 ? -0.489 15.523 5.806 1.00 42.00 104 GLN A CA 1
ATOM 838 C C . GLN A 1 104 ? -1.224 15.942 7.097 1.00 42.00 104 GLN A C 1
ATOM 840 O O . GLN A 1 104 ? -2.423 16.209 7.040 1.00 42.00 104 GLN A O 1
ATOM 845 N N . GLN A 1 105 ? -0.538 16.024 8.246 1.00 35.25 105 GLN A N 1
ATOM 846 C CA . GLN A 1 105 ? -1.135 16.458 9.523 1.00 35.25 105 GLN A CA 1
ATOM 847 C C . GLN A 1 105 ? -0.748 17.889 9.959 1.00 35.25 105 GLN A C 1
ATOM 849 O O . GLN A 1 105 ? -1.027 18.296 11.085 1.00 35.25 105 GLN A O 1
ATOM 854 N N . GLY A 1 106 ? -0.124 18.696 9.095 1.00 30.70 106 GLY A N 1
ATOM 855 C CA . GLY A 1 106 ? 0.441 19.989 9.493 1.00 30.70 106 GLY A CA 1
ATOM 856 C C . GLY A 1 106 ? -0.114 21.206 8.758 1.00 30.70 106 GLY A C 1
ATOM 857 O O . GLY A 1 106 ? 0.520 21.670 7.827 1.00 30.70 106 GLY A O 1
ATOM 858 N N . LYS A 1 107 ? -1.207 21.779 9.279 1.00 30.75 107 LYS A N 1
ATOM 859 C CA . LYS A 1 107 ? -1.602 23.205 9.204 1.00 30.75 107 LYS A CA 1
ATOM 860 C C . LYS A 1 107 ? -1.842 23.851 7.824 1.00 30.75 107 LYS A C 1
ATOM 862 O O . LYS A 1 107 ? -0.946 24.071 7.022 1.00 30.75 107 LYS A O 1
ATOM 867 N N . SER A 1 108 ? -3.068 24.365 7.685 1.00 35.09 108 SER A N 1
ATOM 868 C CA . SER A 1 108 ? -3.392 25.596 6.952 1.00 35.09 108 SER A CA 1
ATOM 869 C C . SER A 1 108 ? -2.321 26.667 7.203 1.00 35.09 108 SER A C 1
ATOM 871 O O . SER A 1 108 ? -2.243 27.233 8.293 1.00 35.09 108 SER A O 1
ATOM 873 N N . GLY A 1 109 ? -1.482 26.920 6.205 1.00 26.75 109 GLY A N 1
ATOM 874 C CA . GLY A 1 109 ? -0.385 27.874 6.284 1.00 26.75 109 GLY A CA 1
ATOM 875 C C . GLY A 1 109 ? 0.245 28.041 4.912 1.00 26.75 109 GLY A C 1
ATOM 876 O O . GLY A 1 109 ? 0.956 27.176 4.422 1.00 26.75 109 GLY A O 1
ATOM 877 N N . THR A 1 110 ? -0.099 29.148 4.278 1.00 35.00 110 THR A N 1
ATOM 878 C CA . THR A 1 110 ? 0.397 29.673 3.006 1.00 35.00 110 THR A CA 1
ATOM 879 C C . THR A 1 110 ? 1.871 29.381 2.678 1.00 35.00 110 THR A C 1
ATOM 881 O O . THR A 1 110 ? 2.761 29.543 3.510 1.00 35.00 110 THR A O 1
ATOM 884 N N . SER A 1 111 ? 2.103 29.122 1.382 1.00 31.05 111 SER A N 1
ATOM 885 C CA . SER A 1 111 ? 3.349 29.347 0.620 1.00 31.05 111 SER A CA 1
ATOM 886 C C . SER A 1 111 ? 4.542 28.387 0.779 1.00 31.05 111 SER A C 1
ATOM 888 O O . SER A 1 111 ? 5.679 28.823 0.876 1.00 31.05 111 SER A O 1
ATOM 890 N N . SER A 1 112 ? 4.304 27.080 0.648 1.00 31.44 112 SER A N 1
ATOM 891 C CA . SER A 1 112 ? 5.212 26.154 -0.075 1.00 31.44 112 SER A CA 1
ATOM 892 C C . SER A 1 112 ? 4.474 24.876 -0.503 1.00 31.44 112 SER A C 1
ATOM 894 O O . SER A 1 112 ? 5.007 23.775 -0.440 1.00 31.44 112 SER A O 1
ATOM 896 N N . PHE A 1 113 ? 3.209 25.040 -0.906 1.00 33.38 113 PHE A N 1
ATOM 897 C CA . PHE A 1 113 ? 2.232 23.994 -1.236 1.00 33.38 113 PHE A CA 1
ATOM 898 C C . PHE A 1 113 ? 2.543 23.278 -2.567 1.00 33.38 113 PHE A C 1
ATOM 900 O O . PHE A 1 113 ? 1.706 23.195 -3.456 1.00 33.38 113 PHE A O 1
ATOM 907 N N . ILE A 1 114 ? 3.764 22.776 -2.733 1.00 36.72 114 ILE A N 1
ATOM 908 C CA . ILE A 1 114 ? 4.111 21.780 -3.754 1.00 36.72 114 ILE A CA 1
ATOM 909 C C . ILE A 1 114 ? 4.986 20.731 -3.060 1.00 36.72 114 ILE A C 1
ATOM 911 O O . ILE A 1 114 ? 6.127 20.478 -3.435 1.00 36.72 114 ILE A O 1
ATOM 915 N N . ASP A 1 115 ? 4.455 20.156 -1.979 1.00 40.03 115 ASP A N 1
ATOM 916 C CA . ASP A 1 115 ? 5.011 18.942 -1.388 1.00 40.03 115 ASP A CA 1
ATOM 917 C C . ASP A 1 115 ? 4.946 17.824 -2.432 1.00 40.03 115 ASP A C 1
ATOM 919 O O . ASP A 1 115 ? 4.014 17.755 -3.228 1.00 40.03 115 ASP A O 1
ATOM 923 N N . ALA A 1 116 ? 5.918 16.921 -2.447 1.00 40.22 116 ALA A N 1
ATOM 924 C CA . ALA A 1 116 ? 6.037 15.838 -3.428 1.00 40.22 116 ALA A CA 1
ATOM 925 C C . ALA A 1 116 ? 4.762 14.982 -3.609 1.00 40.22 116 ALA A C 1
ATOM 927 O O . ALA A 1 116 ? 4.534 14.423 -4.682 1.00 40.22 116 ALA A O 1
ATOM 928 N N . GLY A 1 117 ? 3.902 14.905 -2.585 1.00 41.66 117 GLY A N 1
ATOM 929 C CA . GLY A 1 117 ? 2.571 14.294 -2.681 1.00 41.66 117 GLY A CA 1
ATOM 930 C C . GLY A 1 117 ? 1.632 15.048 -3.627 1.00 41.66 117 GLY A C 1
ATOM 931 O O . GLY A 1 117 ? 0.886 14.421 -4.372 1.00 41.66 117 GLY A O 1
ATOM 932 N N . LEU A 1 118 ? 1.739 16.379 -3.682 1.00 38.94 118 LEU A N 1
ATOM 933 C CA . LEU A 1 118 ? 1.046 17.229 -4.642 1.00 38.94 118 LEU A CA 1
ATOM 934 C C . LEU A 1 118 ? 1.573 17.036 -6.076 1.00 38.94 118 LEU A C 1
ATOM 936 O O . LEU A 1 118 ? 0.812 17.212 -7.012 1.00 38.94 118 LEU A O 1
ATOM 940 N N . VAL A 1 119 ? 2.839 16.647 -6.283 1.00 42.47 119 VAL A N 1
ATOM 941 C CA . VAL A 1 119 ? 3.389 16.375 -7.633 1.00 42.47 119 VAL A CA 1
ATOM 942 C C . VAL A 1 119 ? 2.850 15.060 -8.205 1.00 42.47 119 VAL A C 1
ATOM 944 O O . VAL A 1 119 ? 2.511 15.018 -9.386 1.00 42.47 119 VAL A O 1
ATOM 947 N N . LEU A 1 120 ? 2.694 14.022 -7.372 1.00 48.69 120 LEU A N 1
ATOM 948 C CA . LEU A 1 120 ? 1.940 12.813 -7.734 1.00 48.69 120 LEU A CA 1
ATOM 949 C C . LEU A 1 120 ? 0.448 13.141 -7.947 1.00 48.69 120 LEU A C 1
ATOM 951 O O . LEU A 1 120 ? -0.132 12.744 -8.952 1.00 48.69 120 LEU A O 1
ATOM 955 N N . TYR A 1 121 ? -0.152 13.943 -7.065 1.00 43.94 121 TYR A N 1
ATOM 956 C CA . TYR A 1 121 ? -1.561 14.365 -7.121 1.00 43.94 121 TYR A CA 1
ATOM 957 C C . TYR A 1 121 ? -1.916 15.258 -8.334 1.00 43.94 121 TYR A C 1
ATOM 959 O O . TYR A 1 121 ? -2.967 15.073 -8.937 1.00 43.94 121 TYR A O 1
ATOM 967 N N . ILE A 1 122 ? -1.049 16.201 -8.730 1.00 40.47 122 ILE A N 1
ATOM 968 C CA . ILE A 1 122 ? -1.263 17.168 -9.831 1.00 40.47 122 ILE A CA 1
ATOM 969 C C . ILE A 1 122 ? -0.983 16.554 -11.211 1.00 40.47 122 ILE A C 1
ATOM 971 O O . ILE A 1 122 ? -1.453 17.088 -12.212 1.00 40.47 122 ILE A O 1
ATOM 975 N N . LYS A 1 123 ? -0.242 15.442 -11.303 1.00 47.16 123 LYS A N 1
ATOM 976 C CA . LYS A 1 123 ? 0.079 14.808 -12.599 1.00 47.16 123 LYS A CA 1
ATOM 977 C C . LYS A 1 123 ? -0.808 13.620 -12.957 1.00 47.16 123 LYS A C 1
ATOM 979 O O . LYS A 1 123 ? -1.023 13.380 -14.140 1.00 47.16 123 LYS A O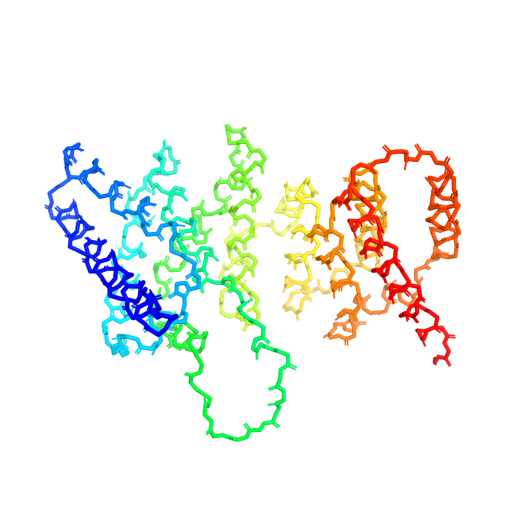 1
ATOM 984 N N . ILE A 1 124 ? -1.432 12.972 -11.970 1.00 47.34 124 ILE A N 1
ATOM 985 C CA . ILE A 1 124 ? -2.432 11.911 -12.194 1.00 47.34 124 ILE A CA 1
ATOM 986 C C . ILE A 1 124 ? -3.700 12.433 -12.913 1.00 47.34 124 ILE A C 1
ATOM 988 O O . ILE A 1 124 ? -4.424 11.658 -13.535 1.00 47.34 124 ILE A O 1
ATOM 992 N N . THR A 1 125 ? -3.973 13.741 -12.910 1.00 41.00 125 THR A N 1
ATOM 993 C CA . THR A 1 125 ? -5.167 14.325 -13.555 1.00 41.00 125 THR A CA 1
ATOM 994 C C . THR A 1 125 ? -5.180 14.256 -15.089 1.00 41.00 125 THR A C 1
ATOM 996 O O . THR A 1 125 ? -6.265 14.353 -15.656 1.00 41.00 125 THR A O 1
ATOM 999 N N . TRP A 1 126 ? -4.043 14.046 -15.771 1.00 41.34 126 TRP A N 1
ATOM 1000 C CA . TRP A 1 126 ? -3.970 13.964 -17.249 1.00 41.34 126 TRP A CA 1
ATOM 1001 C C . TRP A 1 126 ? -3.714 12.537 -17.781 1.00 41.34 126 TRP A C 1
ATOM 1003 O O . TRP A 1 126 ? -3.734 12.314 -18.988 1.00 41.34 126 TRP A O 1
ATOM 1013 N N . GLU A 1 127 ? -3.551 11.553 -16.890 1.00 52.22 127 GLU A N 1
ATOM 1014 C CA . GLU A 1 127 ? -3.193 10.156 -17.197 1.00 52.22 127 GLU A CA 1
ATOM 1015 C C . GLU A 1 127 ? -4.301 9.155 -16.812 1.00 52.22 127 GLU A C 1
ATOM 1017 O O . GLU A 1 127 ? -4.039 8.006 -16.450 1.00 52.22 127 GLU A O 1
ATOM 1022 N N . GLN A 1 128 ? -5.570 9.568 -16.942 1.00 53.97 128 GLN A N 1
ATOM 1023 C CA . GLN A 1 128 ? -6.744 8.705 -16.730 1.00 53.97 128 GLN A CA 1
ATOM 1024 C C . GLN A 1 128 ? -6.620 7.262 -17.274 1.00 53.97 128 GLN A C 1
ATOM 1026 O O . GLN A 1 128 ? -7.057 6.360 -16.552 1.00 53.97 128 GLN A O 1
ATOM 1031 N N . PRO A 1 129 ? -6.050 6.980 -18.473 1.00 60.72 129 PRO A N 1
ATOM 1032 C CA . PRO A 1 129 ? -5.955 5.601 -18.954 1.00 60.72 129 PRO A CA 1
ATOM 1033 C C . PRO A 1 129 ? -5.048 4.712 -18.092 1.00 60.72 129 PRO A C 1
ATOM 1035 O O . PRO A 1 129 ? -5.464 3.611 -17.740 1.00 60.72 129 PRO A O 1
ATOM 1038 N N . TYR A 1 130 ? -3.859 5.177 -17.694 1.00 70.81 130 TYR A N 1
ATOM 1039 C CA . TYR A 1 130 ? -2.924 4.365 -16.902 1.00 70.81 130 TYR A CA 1
ATOM 1040 C C . TYR A 1 130 ? -3.463 4.084 -15.503 1.00 70.81 130 TYR A C 1
ATOM 1042 O O . TYR A 1 130 ? -3.367 2.964 -15.002 1.00 70.81 130 TYR A O 1
ATOM 1050 N N . LEU A 1 131 ? -4.093 5.087 -14.891 1.00 74.94 131 LEU A N 1
ATOM 1051 C CA . LEU A 1 131 ? -4.693 4.940 -13.573 1.00 74.94 131 LEU A CA 1
ATOM 1052 C C . LEU A 1 131 ? -5.868 3.954 -13.594 1.00 74.94 131 LEU A C 1
ATOM 1054 O O . LEU A 1 131 ? -5.951 3.092 -12.724 1.00 74.94 131 LEU A O 1
ATOM 1058 N N . LEU A 1 132 ? -6.761 4.046 -14.586 1.00 75.69 132 LEU A N 1
ATOM 1059 C CA . LEU A 1 132 ? -7.881 3.111 -14.714 1.00 75.69 132 LEU A CA 1
ATOM 1060 C C . LEU A 1 132 ? -7.393 1.671 -14.925 1.00 75.69 132 LEU A C 1
ATOM 1062 O O . LEU A 1 132 ? -7.943 0.746 -14.328 1.00 75.69 132 LEU A O 1
ATOM 1066 N N . GLN A 1 133 ? -6.360 1.482 -15.747 1.00 83.19 133 GLN A N 1
ATOM 1067 C CA . GLN A 1 133 ? -5.764 0.167 -15.989 1.00 83.19 133 GLN A CA 1
ATOM 1068 C C . GLN A 1 133 ? -5.104 -0.399 -14.733 1.00 83.19 133 GLN A C 1
ATOM 1070 O O . GLN A 1 133 ? -5.318 -1.565 -14.405 1.00 83.19 133 GLN A O 1
ATOM 1075 N N . LEU A 1 134 ? -4.375 0.429 -13.978 1.00 87.62 134 LEU A N 1
ATOM 1076 C CA . LEU A 1 134 ? -3.811 0.019 -12.697 1.00 87.62 134 LEU A CA 1
ATOM 1077 C C . LEU A 1 134 ? -4.910 -0.358 -11.697 1.00 87.62 134 LEU A C 1
ATOM 1079 O O . LEU A 1 134 ? -4.817 -1.413 -11.081 1.00 87.62 134 LEU A O 1
ATOM 1083 N N . ILE A 1 135 ? -5.965 0.455 -11.560 1.00 88.56 135 ILE A N 1
ATOM 1084 C CA . ILE A 1 135 ? -7.104 0.144 -10.681 1.00 88.56 135 ILE A CA 1
ATOM 1085 C C . ILE A 1 135 ? -7.706 -1.212 -11.056 1.00 88.56 135 ILE A C 1
ATOM 1087 O O . ILE A 1 135 ? -7.887 -2.046 -10.175 1.00 88.56 135 ILE A O 1
ATOM 1091 N N . ARG A 1 136 ? -7.962 -1.459 -12.347 1.00 90.06 136 ARG A N 1
ATOM 1092 C CA . ARG A 1 136 ? -8.489 -2.745 -12.828 1.00 90.06 136 ARG A CA 1
ATOM 1093 C C . ARG A 1 136 ? -7.582 -3.907 -12.454 1.00 90.06 136 ARG A C 1
ATOM 1095 O O . ARG A 1 136 ? -8.053 -4.838 -11.820 1.00 90.06 136 ARG A O 1
ATOM 1102 N N . LYS A 1 137 ? -6.280 -3.812 -12.737 1.00 91.94 137 LYS A N 1
ATOM 1103 C CA . LYS A 1 137 ? -5.325 -4.866 -12.369 1.00 91.94 137 LYS A CA 1
ATOM 1104 C C . LYS A 1 137 ? -5.288 -5.119 -10.865 1.00 91.94 137 LYS A C 1
ATOM 1106 O O . LYS A 1 137 ? -5.266 -6.270 -10.450 1.00 91.94 137 LYS A O 1
ATOM 1111 N N . LEU A 1 138 ? -5.292 -4.068 -10.044 1.00 93.25 138 LEU A N 1
ATOM 1112 C CA . LEU A 1 138 ? -5.310 -4.212 -8.585 1.00 93.25 138 LEU A CA 1
ATOM 1113 C C . LEU A 1 138 ? -6.589 -4.894 -8.106 1.00 93.25 138 LEU A C 1
ATOM 1115 O O . LEU A 1 138 ? -6.527 -5.760 -7.241 1.00 93.25 138 LEU A O 1
ATOM 1119 N N . VAL A 1 139 ? -7.731 -4.525 -8.681 1.00 93.38 139 VAL A N 1
ATOM 1120 C CA . VAL A 1 139 ? -9.024 -5.153 -8.409 1.00 93.38 139 VAL A CA 1
ATOM 1121 C C . VAL A 1 139 ? -9.009 -6.625 -8.819 1.00 93.38 139 VAL A C 1
ATOM 1123 O O . VAL A 1 139 ? -9.376 -7.470 -8.008 1.00 93.38 139 VAL A O 1
ATOM 1126 N N . ASP A 1 140 ? -8.536 -6.947 -10.022 1.00 92.94 140 ASP A N 1
ATOM 1127 C CA . ASP A 1 140 ? -8.430 -8.325 -10.510 1.00 92.94 140 ASP A CA 1
ATOM 1128 C C . ASP A 1 140 ? -7.537 -9.161 -9.585 1.00 92.94 140 ASP A C 1
ATOM 1130 O O . ASP A 1 140 ? -7.897 -10.274 -9.214 1.00 92.94 140 ASP A O 1
ATOM 1134 N N . CYS A 1 141 ? -6.422 -8.592 -9.113 1.00 92.44 141 CYS A N 1
ATOM 1135 C CA . CYS A 1 141 ? -5.558 -9.242 -8.130 1.00 92.44 141 CYS A CA 1
ATOM 1136 C C . CYS A 1 141 ? -6.253 -9.456 -6.779 1.00 92.44 141 CYS A C 1
ATOM 1138 O O . CYS A 1 141 ? -6.047 -10.487 -6.151 1.00 92.44 141 CYS A O 1
ATOM 1140 N N . ILE A 1 142 ? -7.076 -8.504 -6.324 1.00 93.25 142 ILE A N 1
ATOM 1141 C CA . ILE A 1 142 ? -7.849 -8.643 -5.081 1.00 93.25 142 ILE A CA 1
ATOM 1142 C C . ILE A 1 142 ? -8.873 -9.777 -5.205 1.00 93.25 142 ILE A C 1
ATOM 1144 O O . ILE A 1 142 ? -9.097 -10.487 -4.229 1.00 93.25 142 ILE A O 1
ATOM 1148 N N . TYR A 1 143 ? -9.490 -9.959 -6.374 1.00 92.56 143 TYR A N 1
ATOM 1149 C CA . TYR A 1 143 ? -10.473 -11.020 -6.619 1.00 92.56 143 TYR A CA 1
ATOM 1150 C C . TYR A 1 143 ? -9.869 -12.369 -7.026 1.00 92.56 143 TYR A C 1
ATOM 1152 O O . TYR A 1 143 ? -10.586 -13.365 -6.999 1.00 92.56 143 TYR A O 1
ATOM 1160 N N . CYS A 1 144 ? -8.589 -12.418 -7.389 1.00 90.31 144 CYS A N 1
ATOM 1161 C CA . CYS A 1 144 ? -7.914 -13.650 -7.779 1.00 90.31 144 CYS A CA 1
ATOM 1162 C C . CYS A 1 144 ? -7.747 -14.584 -6.572 1.00 90.31 144 CYS A C 1
ATOM 1164 O O . CYS A 1 144 ? -7.183 -14.187 -5.552 1.00 90.31 144 CYS A O 1
ATOM 1166 N N . ASP A 1 145 ? -8.248 -15.816 -6.682 1.00 87.00 145 ASP A N 1
ATOM 1167 C CA . ASP A 1 145 ? -8.158 -16.843 -5.632 1.00 87.00 145 ASP A CA 1
ATOM 1168 C C . ASP A 1 145 ? -6.783 -17.518 -5.560 1.00 87.00 145 ASP A C 1
ATOM 1170 O O . ASP A 1 145 ? -6.443 -18.098 -4.531 1.00 87.00 145 ASP A O 1
ATOM 1174 N N . ASP A 1 146 ? -5.984 -17.416 -6.625 1.00 88.06 146 ASP A N 1
ATOM 1175 C CA . ASP A 1 146 ? -4.657 -18.035 -6.700 1.00 88.06 146 ASP A CA 1
ATOM 1176 C C . ASP A 1 146 ? -3.576 -17.213 -5.977 1.00 88.06 146 ASP A C 1
ATOM 1178 O O . ASP A 1 146 ? -2.493 -17.724 -5.684 1.00 88.06 146 ASP A O 1
ATOM 1182 N N . PHE A 1 147 ? -3.850 -15.938 -5.679 1.00 86.88 147 PHE A N 1
ATOM 1183 C CA . PHE A 1 147 ? -2.927 -15.080 -4.943 1.00 86.88 147 PHE A CA 1
ATOM 1184 C C . PHE A 1 147 ? -3.100 -15.218 -3.433 1.00 86.88 147 PHE A C 1
ATOM 1186 O O . PHE A 1 147 ? -4.208 -15.326 -2.912 1.00 86.88 147 PHE A O 1
ATOM 1193 N N . ASP A 1 148 ? -1.977 -15.170 -2.716 1.00 86.81 148 ASP A N 1
ATOM 1194 C CA . ASP A 1 148 ? -1.982 -15.234 -1.262 1.00 86.81 148 ASP A CA 1
ATOM 1195 C C . ASP A 1 148 ? -2.519 -13.940 -0.612 1.00 86.81 148 ASP A C 1
ATOM 1197 O O . ASP A 1 148 ? -2.643 -12.871 -1.226 1.00 86.81 148 ASP A O 1
ATOM 1201 N N . ASP A 1 149 ? -2.802 -14.020 0.690 1.00 87.25 149 ASP A N 1
ATOM 1202 C CA . ASP A 1 149 ? -3.270 -12.873 1.472 1.00 87.25 149 ASP A CA 1
ATOM 1203 C C . ASP A 1 149 ? -2.277 -11.699 1.464 1.00 87.25 149 ASP A C 1
ATOM 1205 O O . ASP A 1 149 ? -2.674 -10.549 1.674 1.00 87.25 149 ASP A O 1
ATOM 1209 N N . THR A 1 150 ? -0.984 -11.960 1.257 1.00 88.88 150 THR A N 1
ATOM 1210 C CA . THR A 1 150 ? 0.068 -10.935 1.239 1.00 88.88 150 THR A CA 1
ATOM 1211 C C . THR A 1 150 ? -0.084 -10.044 0.014 1.00 88.88 150 THR A C 1
ATOM 1213 O O . THR A 1 150 ? -0.094 -8.814 0.133 1.00 88.88 150 THR A O 1
ATOM 1216 N N . ILE A 1 151 ? -0.259 -10.665 -1.150 1.00 89.44 151 ILE A N 1
ATOM 1217 C CA . ILE A 1 151 ? -0.505 -10.009 -2.427 1.00 89.44 151 ILE A CA 1
ATOM 1218 C C . ILE A 1 151 ? -1.805 -9.206 -2.367 1.00 89.44 151 ILE A C 1
ATOM 1220 O O . ILE A 1 151 ? -1.814 -8.012 -2.687 1.00 89.44 151 ILE A O 1
ATOM 1224 N N . MET A 1 152 ? -2.884 -9.820 -1.875 1.00 90.88 152 MET A N 1
ATOM 1225 C CA . MET A 1 152 ? -4.171 -9.143 -1.719 1.00 90.88 152 MET A CA 1
ATOM 1226 C C . MET A 1 152 ? -4.053 -7.913 -0.804 1.00 90.88 152 MET A C 1
ATOM 1228 O O . MET A 1 152 ? -4.560 -6.835 -1.137 1.00 90.88 152 MET A O 1
ATOM 1232 N N . LYS A 1 153 ? -3.338 -8.021 0.326 1.00 90.62 153 LYS A N 1
ATOM 1233 C CA . LYS A 1 153 ? -3.089 -6.894 1.244 1.00 90.62 153 LYS A CA 1
ATOM 1234 C C . LYS A 1 153 ? -2.236 -5.799 0.601 1.00 90.62 153 LYS A C 1
ATOM 1236 O O . LYS A 1 153 ? -2.519 -4.618 0.813 1.00 90.62 153 LYS A O 1
ATOM 1241 N N . LEU A 1 154 ? -1.224 -6.146 -0.197 1.00 91.06 154 LEU A N 1
ATOM 1242 C CA . LEU A 1 154 ? -0.411 -5.169 -0.929 1.00 91.06 154 LEU A CA 1
ATOM 1243 C C . LEU A 1 154 ? -1.255 -4.408 -1.958 1.00 91.06 154 LEU A C 1
ATOM 1245 O O . LEU A 1 154 ? -1.259 -3.174 -1.942 1.00 91.06 154 LEU A O 1
ATOM 1249 N N . ALA A 1 155 ? -2.012 -5.124 -2.793 1.00 92.69 155 ALA A N 1
ATOM 1250 C CA . ALA A 1 155 ? -2.897 -4.526 -3.789 1.00 92.69 155 ALA A CA 1
ATOM 1251 C C . ALA A 1 155 ? -3.942 -3.610 -3.133 1.00 92.69 155 ALA A C 1
ATOM 1253 O O . ALA A 1 155 ? -4.092 -2.451 -3.527 1.00 92.69 155 ALA A O 1
ATOM 1254 N N . THR A 1 156 ? -4.577 -4.081 -2.054 1.00 91.56 156 THR A N 1
ATOM 1255 C CA . THR A 1 156 ? -5.539 -3.297 -1.265 1.00 91.56 156 THR A CA 1
ATOM 1256 C C . THR A 1 156 ? -4.887 -2.050 -0.664 1.00 91.56 156 THR A C 1
ATOM 1258 O O . THR A 1 156 ? -5.459 -0.963 -0.710 1.00 91.56 156 THR A O 1
ATOM 1261 N N . SER A 1 157 ? -3.663 -2.158 -0.140 1.00 90.62 157 SER A N 1
ATOM 1262 C CA . SER A 1 157 ? -2.936 -1.013 0.414 1.00 90.62 157 SER A CA 1
ATOM 1263 C C . SER A 1 157 ? -2.589 0.038 -0.639 1.00 90.62 157 SER A C 1
ATOM 1265 O O . SER A 1 157 ? -2.681 1.229 -0.337 1.00 90.62 157 SER A O 1
ATOM 1267 N N . VAL A 1 158 ? -2.175 -0.368 -1.842 1.00 89.19 158 VAL A N 1
ATOM 1268 C CA . VAL A 1 158 ? -1.922 0.581 -2.934 1.00 89.19 158 VAL A CA 1
ATOM 1269 C C . VAL A 1 158 ? -3.221 1.256 -3.350 1.00 89.19 158 VAL A C 1
ATOM 1271 O O . VAL A 1 158 ? -3.248 2.478 -3.475 1.00 89.19 158 VAL A O 1
ATOM 1274 N N . LEU A 1 159 ? -4.309 0.494 -3.473 1.00 89.56 159 LEU A N 1
ATOM 1275 C CA . LEU A 1 159 ? -5.618 1.026 -3.834 1.00 89.56 159 LEU A CA 1
ATOM 1276 C C . LEU A 1 159 ? -6.126 2.063 -2.821 1.00 89.56 159 LEU A C 1
ATOM 1278 O O . LEU A 1 159 ? -6.568 3.138 -3.218 1.00 89.56 159 LEU A O 1
ATOM 1282 N N . ILE A 1 160 ? -5.985 1.793 -1.519 1.00 85.56 160 ILE A N 1
ATOM 1283 C CA . ILE A 1 160 ? -6.300 2.751 -0.445 1.00 85.56 160 ILE A CA 1
ATOM 1284 C C . ILE A 1 160 ? -5.499 4.038 -0.610 1.00 85.56 160 ILE A C 1
ATOM 1286 O O . ILE A 1 160 ? -6.070 5.123 -0.553 1.00 85.56 160 ILE A O 1
ATOM 1290 N N . ASN A 1 161 ? -4.185 3.932 -0.826 1.00 84.44 161 ASN A N 1
ATOM 1291 C CA . ASN A 1 161 ? -3.338 5.116 -0.948 1.00 84.44 161 ASN A CA 1
ATOM 1292 C C . ASN A 1 161 ? -3.642 5.918 -2.222 1.00 84.44 161 ASN A C 1
ATOM 1294 O O . ASN A 1 161 ? -3.528 7.140 -2.198 1.00 84.44 161 ASN A O 1
ATOM 1298 N N . LEU A 1 162 ? -4.042 5.250 -3.309 1.00 82.00 162 LEU A N 1
ATOM 1299 C CA . LEU A 1 162 ? -4.500 5.915 -4.527 1.00 82.00 162 LEU A CA 1
ATOM 1300 C C . LEU A 1 162 ? -5.820 6.664 -4.294 1.00 82.00 162 LEU A C 1
ATOM 1302 O O . LEU A 1 162 ? -5.959 7.779 -4.786 1.00 82.00 162 LEU A O 1
ATOM 1306 N N . CYS A 1 163 ? -6.774 6.074 -3.564 1.00 77.94 163 CYS A N 1
ATOM 1307 C CA . CYS A 1 163 ? -8.102 6.661 -3.335 1.00 77.94 163 CYS A CA 1
ATOM 1308 C C . CYS A 1 163 ? -8.113 7.739 -2.237 1.00 77.94 163 CYS A C 1
ATOM 1310 O O . CYS A 1 163 ? -8.936 8.651 -2.259 1.00 77.94 163 CYS A O 1
ATOM 1312 N N . HIS A 1 164 ? -7.211 7.658 -1.259 1.00 76.06 164 HIS A N 1
ATOM 1313 C CA . HIS A 1 164 ? -7.199 8.557 -0.107 1.00 76.06 164 HIS A CA 1
ATOM 1314 C C . HIS A 1 164 ? -7.056 10.032 -0.525 1.00 76.06 164 HIS A C 1
ATOM 1316 O O . HIS A 1 164 ? -6.032 10.440 -1.078 1.00 76.06 164 HIS A O 1
ATOM 1322 N N . LYS A 1 165 ? -8.083 10.841 -0.217 1.00 65.25 165 LYS A N 1
ATOM 1323 C CA . LYS A 1 165 ? -8.219 12.254 -0.625 1.00 65.25 165 LYS A CA 1
ATOM 1324 C C . LYS A 1 165 ? -8.122 12.478 -2.143 1.00 65.25 165 LYS A C 1
ATOM 1326 O O . LYS A 1 165 ? -7.771 13.572 -2.581 1.00 65.25 165 LYS A O 1
ATOM 1331 N N . ASN A 1 166 ? -8.432 11.462 -2.950 1.00 65.25 166 ASN A N 1
ATOM 1332 C CA . ASN A 1 166 ? -8.433 11.545 -4.406 1.00 65.25 166 ASN A CA 1
ATOM 1333 C C . ASN A 1 166 ? -9.782 11.090 -4.972 1.00 65.25 166 ASN A C 1
ATOM 1335 O O . ASN A 1 166 ? -9.941 9.967 -5.450 1.00 65.25 166 ASN A O 1
ATOM 1339 N N . PHE A 1 167 ? -10.744 12.012 -4.949 1.00 61.41 167 PHE A N 1
ATOM 1340 C CA . PHE A 1 167 ? -12.110 11.803 -5.434 1.00 61.41 167 PHE A CA 1
ATOM 1341 C C . PHE A 1 167 ? -12.167 11.207 -6.850 1.00 61.41 167 PHE A C 1
ATOM 1343 O O . PHE A 1 167 ? -12.977 10.326 -7.126 1.00 61.41 167 PHE A O 1
ATOM 1350 N N . CYS A 1 168 ? -11.280 11.644 -7.752 1.00 60.56 168 CYS A N 1
ATOM 1351 C CA . CYS A 1 168 ? -11.224 11.140 -9.123 1.00 60.56 168 CYS A CA 1
ATOM 1352 C C . CYS A 1 168 ? -10.890 9.643 -9.170 1.00 60.56 168 CYS A C 1
ATOM 1354 O O . CYS A 1 168 ? -11.550 8.894 -9.888 1.00 60.56 168 CYS A O 1
ATOM 1356 N N . VAL A 1 169 ? -9.891 9.199 -8.399 1.00 74.19 169 VAL A N 1
ATOM 1357 C CA . VAL A 1 169 ? -9.535 7.775 -8.285 1.00 74.19 169 VAL A CA 1
ATOM 1358 C C . VAL A 1 169 ? -10.670 6.997 -7.629 1.00 74.19 169 VAL A C 1
ATOM 1360 O O . VAL A 1 169 ? -11.054 5.951 -8.148 1.00 74.19 169 VAL A O 1
ATOM 1363 N N . THR A 1 170 ? -11.231 7.508 -6.530 1.00 72.94 170 THR A N 1
ATOM 1364 C CA . THR A 1 170 ? -12.347 6.869 -5.820 1.00 72.94 170 THR A CA 1
ATOM 1365 C C . THR A 1 170 ? -13.533 6.660 -6.765 1.00 72.94 170 THR A C 1
ATOM 1367 O O . THR A 1 170 ? -14.039 5.546 -6.884 1.00 72.94 170 THR A O 1
ATOM 1370 N N . CYS A 1 171 ? -13.904 7.674 -7.553 1.00 61.69 171 CYS A N 1
ATOM 1371 C CA . CYS A 1 171 ? -14.936 7.568 -8.586 1.00 61.69 171 CYS A CA 1
ATOM 1372 C C . CYS A 1 171 ? -14.612 6.520 -9.659 1.00 61.69 171 CYS A C 1
ATOM 1374 O O . CYS A 1 171 ? -15.504 5.795 -10.098 1.00 61.69 171 CYS A O 1
ATOM 1376 N N . LEU A 1 172 ? -13.357 6.434 -10.113 1.00 68.62 172 LEU A N 1
ATOM 1377 C CA . LEU A 1 172 ? -12.946 5.412 -11.079 1.00 68.62 172 LEU A CA 1
ATOM 1378 C C . LEU A 1 172 ? -13.068 4.009 -10.478 1.00 68.62 172 LEU A C 1
ATOM 1380 O O . LEU A 1 172 ? -13.664 3.142 -11.114 1.00 68.62 172 LEU A O 1
ATOM 1384 N N . LEU A 1 173 ? -12.594 3.806 -9.246 1.00 82.25 173 LEU A N 1
ATOM 1385 C CA . LEU A 1 173 ? -12.727 2.541 -8.525 1.00 82.25 173 LEU A CA 1
ATOM 1386 C C . LEU A 1 173 ? -14.196 2.121 -8.422 1.00 82.25 173 LEU A C 1
ATOM 1388 O O . LEU A 1 173 ? -14.553 1.012 -8.817 1.00 82.25 173 LEU A O 1
ATOM 1392 N N . LEU A 1 174 ? -15.063 3.029 -7.989 1.00 72.88 174 LEU A N 1
ATOM 1393 C CA . LEU A 1 174 ? -16.494 2.780 -7.827 1.00 72.88 174 LEU A CA 1
ATOM 1394 C C . LEU A 1 174 ? -17.213 2.410 -9.129 1.00 72.88 174 LEU A C 1
ATOM 1396 O O . LEU A 1 174 ? -18.188 1.665 -9.106 1.00 72.88 174 LEU A O 1
ATOM 1400 N N . ARG A 1 175 ? -16.714 2.877 -10.279 1.00 68.19 175 ARG A N 1
ATOM 1401 C CA . ARG A 1 175 ? -17.218 2.476 -11.605 1.00 68.19 175 ARG A CA 1
ATOM 1402 C C . ARG A 1 175 ? -16.667 1.130 -12.077 1.00 68.19 175 ARG A C 1
ATOM 1404 O O . ARG A 1 175 ? -17.213 0.563 -13.019 1.00 68.19 175 ARG A O 1
ATOM 1411 N N . THR A 1 176 ? -15.590 0.635 -11.468 1.00 77.25 176 THR A N 1
ATOM 1412 C CA . THR A 1 176 ? -14.949 -0.641 -11.831 1.00 77.25 176 THR A CA 1
ATOM 1413 C C . THR A 1 176 ? -15.399 -1.827 -10.986 1.00 77.25 176 THR A C 1
ATOM 1415 O O . THR A 1 176 ? -15.255 -2.960 -11.433 1.00 77.25 176 THR A O 1
ATOM 1418 N N . VAL A 1 177 ? -15.953 -1.596 -9.792 1.00 84.50 177 VAL A N 1
ATOM 1419 C CA . VAL A 1 177 ? -16.265 -2.664 -8.831 1.00 84.50 177 VAL A CA 1
ATOM 1420 C C . VAL A 1 177 ? -17.707 -2.629 -8.358 1.00 84.50 177 VAL A C 1
ATOM 1422 O O . VAL A 1 177 ? -18.311 -1.574 -8.192 1.00 84.50 177 VAL A O 1
ATOM 1425 N N . ASN A 1 178 ? -18.243 -3.804 -8.034 1.00 81.56 178 ASN A N 1
ATOM 1426 C CA . ASN A 1 178 ? -19.407 -3.892 -7.167 1.00 81.56 178 ASN A CA 1
ATOM 1427 C C . ASN A 1 178 ? -18.948 -3.743 -5.709 1.00 81.56 178 ASN A C 1
ATOM 1429 O O . ASN A 1 178 ? -18.240 -4.614 -5.203 1.00 81.56 178 ASN A O 1
ATOM 1433 N N . ILE A 1 179 ? -19.374 -2.671 -5.030 1.00 80.38 179 ILE A N 1
ATOM 1434 C CA . ILE A 1 179 ? -18.955 -2.366 -3.651 1.00 80.38 179 ILE A CA 1
ATOM 1435 C C . ILE A 1 179 ? -19.224 -3.554 -2.729 1.00 80.38 179 ILE A C 1
ATOM 1437 O O . ILE A 1 179 ? -18.316 -4.005 -2.052 1.00 80.38 179 ILE A O 1
ATOM 1441 N N . SER A 1 180 ? -20.426 -4.136 -2.765 1.00 78.06 180 SER A N 1
ATOM 1442 C CA . SER A 1 180 ? -20.778 -5.247 -1.870 1.00 78.06 180 SER A CA 1
ATOM 1443 C C . SER A 1 180 ? -19.903 -6.492 -2.063 1.00 78.06 180 SER A C 1
ATOM 1445 O O . SER A 1 180 ? -19.626 -7.210 -1.102 1.00 78.06 180 SER A O 1
ATOM 1447 N N . SER A 1 181 ? -19.444 -6.738 -3.292 1.00 85.38 181 SER A N 1
ATOM 1448 C CA . SER A 1 181 ? -18.538 -7.845 -3.613 1.00 85.38 181 SER A CA 1
ATOM 1449 C C . SER A 1 181 ? -17.116 -7.528 -3.159 1.00 85.38 181 SER A C 1
ATOM 1451 O O . SER A 1 181 ? -16.471 -8.375 -2.542 1.00 85.38 181 SER A O 1
ATOM 1453 N N . LEU A 1 182 ? -16.674 -6.285 -3.373 1.00 88.19 182 LEU A N 1
ATOM 1454 C CA . LEU A 1 182 ? -15.345 -5.831 -2.982 1.00 88.19 182 LEU A CA 1
ATOM 1455 C C . LEU A 1 182 ? -15.221 -5.837 -1.464 1.00 88.19 182 LEU A C 1
ATOM 1457 O O . LEU A 1 182 ? -14.275 -6.417 -0.947 1.00 88.19 182 LEU A O 1
ATOM 1461 N N . SER A 1 183 ? -16.208 -5.277 -0.757 1.00 82.25 183 SER A N 1
ATOM 1462 C CA . SER A 1 183 ? -16.287 -5.267 0.702 1.00 82.25 183 SER A CA 1
ATOM 1463 C C . SER A 1 183 ? -16.136 -6.673 1.257 1.00 82.25 183 SER A C 1
ATOM 1465 O O . SER A 1 183 ? -15.266 -6.889 2.087 1.00 82.25 183 SER A O 1
ATOM 1467 N N . LYS A 1 184 ? -16.923 -7.642 0.763 1.00 85.00 184 LYS A N 1
ATOM 1468 C CA . LYS A 1 184 ? -16.833 -9.043 1.204 1.00 85.00 184 LYS A CA 1
ATOM 1469 C C . LYS A 1 184 ? -15.449 -9.633 0.965 1.00 85.00 184 LYS A C 1
ATOM 1471 O O . LYS A 1 184 ? -14.941 -10.320 1.845 1.00 85.00 184 LYS A O 1
ATOM 1476 N N . ARG A 1 185 ? -14.852 -9.360 -0.200 1.00 89.00 185 ARG A N 1
ATOM 1477 C CA . ARG A 1 185 ? -13.538 -9.889 -0.572 1.00 89.00 185 ARG A CA 1
ATOM 1478 C C . ARG A 1 185 ? -12.430 -9.363 0.333 1.00 89.00 185 ARG A C 1
ATOM 1480 O O . ARG A 1 185 ? -11.613 -10.142 0.801 1.00 89.00 185 ARG A O 1
ATOM 1487 N N . ILE A 1 186 ? -12.434 -8.065 0.623 1.00 88.12 186 ILE A N 1
ATOM 1488 C CA . ILE A 1 186 ? -11.364 -7.429 1.399 1.00 88.12 186 ILE A CA 1
ATOM 1489 C C . ILE A 1 186 ? -11.519 -7.596 2.914 1.00 88.12 186 ILE A C 1
ATOM 1491 O O . ILE A 1 186 ? -10.615 -7.187 3.633 1.00 88.12 186 ILE A O 1
ATOM 1495 N N . LEU A 1 187 ? -12.615 -8.173 3.432 1.00 84.06 187 LEU A N 1
ATOM 1496 C CA . LEU A 1 187 ? -12.844 -8.315 4.884 1.00 84.06 187 LEU A CA 1
ATOM 1497 C C . LEU A 1 187 ? -11.669 -8.992 5.612 1.00 84.06 187 LEU A C 1
ATOM 1499 O O . LEU A 1 187 ? -11.304 -8.571 6.709 1.00 84.06 187 LEU A O 1
ATOM 1503 N N . SER A 1 188 ? -11.034 -9.991 4.993 1.00 82.38 188 SER A N 1
ATOM 1504 C CA . SER A 1 188 ? -9.859 -10.685 5.546 1.00 82.38 188 SER A CA 1
ATOM 1505 C C . SER A 1 188 ? -8.605 -9.800 5.636 1.00 82.38 188 SER A C 1
ATOM 1507 O O . SER A 1 188 ? -7.661 -10.125 6.357 1.00 82.38 188 SER A O 1
ATOM 1509 N N . CYS A 1 189 ? -8.581 -8.641 4.970 1.00 84.19 189 CYS A N 1
ATOM 1510 C CA . CYS A 1 189 ? -7.500 -7.660 5.076 1.00 84.19 189 CYS A CA 1
ATOM 1511 C C . CYS A 1 189 ? -7.576 -6.785 6.345 1.00 84.19 189 CYS A C 1
ATOM 1513 O O . CYS A 1 189 ? -6.715 -5.918 6.534 1.00 84.19 189 CYS A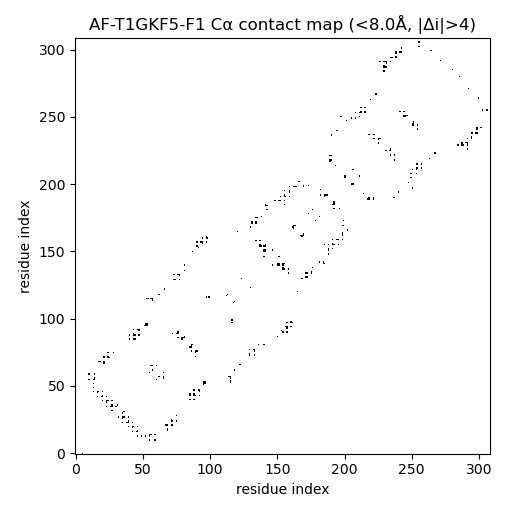 O 1
ATOM 1515 N N . GLY A 1 190 ? -8.586 -6.970 7.205 1.00 83.88 190 GLY A N 1
ATOM 1516 C CA . GLY A 1 190 ? -8.713 -6.290 8.497 1.00 83.88 190 GLY A CA 1
ATOM 1517 C C . GLY A 1 190 ? -8.723 -4.763 8.371 1.00 83.88 190 GLY A C 1
ATOM 1518 O O . GLY A 1 190 ? -9.603 -4.177 7.754 1.00 83.88 190 GLY A O 1
ATOM 1519 N N . VAL A 1 191 ? -7.712 -4.093 8.927 1.00 80.38 191 VAL A N 1
ATOM 1520 C CA . VAL A 1 191 ? -7.620 -2.619 8.969 1.00 80.38 191 VAL A CA 1
ATOM 1521 C C . VAL A 1 191 ? -7.606 -1.984 7.575 1.00 80.38 191 VAL A C 1
ATOM 1523 O O . VAL A 1 191 ? -8.128 -0.885 7.391 1.00 80.38 191 VAL A O 1
ATOM 1526 N N . LEU A 1 192 ? -7.016 -2.654 6.578 1.00 82.94 192 LEU A N 1
ATOM 1527 C CA . LEU A 1 192 ? -7.040 -2.164 5.197 1.00 82.94 192 LEU A CA 1
ATOM 1528 C C . LEU A 1 192 ? -8.476 -2.158 4.656 1.00 82.94 192 LEU A C 1
ATOM 1530 O O . LEU A 1 192 ? -8.893 -1.175 4.047 1.00 82.94 192 LEU A O 1
ATOM 1534 N N . ALA A 1 193 ? -9.254 -3.198 4.966 1.00 82.12 193 ALA A N 1
ATOM 1535 C CA . ALA A 1 193 ? -10.675 -3.266 4.640 1.00 82.12 193 ALA A CA 1
ATOM 1536 C C . ALA A 1 193 ? -11.420 -2.059 5.219 1.00 82.12 193 ALA A C 1
ATOM 1538 O O . ALA A 1 193 ? -12.065 -1.317 4.483 1.00 82.12 193 ALA A O 1
ATOM 1539 N N . SER A 1 194 ? -11.247 -1.811 6.521 1.00 74.62 194 SER A N 1
ATOM 1540 C CA . SER A 1 194 ? -11.861 -0.683 7.227 1.00 74.62 194 SER A CA 1
ATOM 1541 C C . SER A 1 194 ? -11.501 0.662 6.587 1.00 74.62 194 SER A C 1
ATOM 1543 O O . SER A 1 194 ? -12.380 1.486 6.351 1.00 74.62 194 SER A O 1
ATOM 1545 N N . LYS A 1 195 ? -10.221 0.877 6.251 1.00 78.69 195 LYS A N 1
ATOM 1546 C CA . LYS A 1 195 ? -9.746 2.112 5.605 1.00 78.69 195 LYS A CA 1
ATOM 1547 C C . LYS A 1 195 ? -10.368 2.330 4.234 1.00 78.69 195 LYS A C 1
ATOM 1549 O O . LYS A 1 195 ? -10.823 3.436 3.955 1.00 78.69 195 LYS A O 1
ATOM 1554 N N . LEU A 1 196 ? -10.398 1.296 3.393 1.00 84.06 196 LEU A N 1
ATOM 1555 C CA . LEU A 1 196 ? -11.006 1.411 2.073 1.00 84.06 196 LEU A CA 1
ATOM 1556 C C . LEU A 1 196 ? -12.509 1.671 2.195 1.00 84.06 196 LEU A C 1
ATOM 1558 O O . LEU A 1 196 ? -13.012 2.569 1.536 1.00 84.06 196 LEU A O 1
ATOM 1562 N N . MET A 1 197 ? -13.206 0.967 3.090 1.00 78.50 197 MET A N 1
ATOM 1563 C CA . MET A 1 197 ? -14.636 1.182 3.327 1.00 78.50 197 MET A CA 1
ATOM 1564 C C . MET A 1 197 ? -14.958 2.615 3.756 1.00 78.50 197 MET A C 1
ATOM 1566 O O . MET A 1 197 ? -15.945 3.160 3.277 1.00 78.50 197 MET A O 1
ATOM 1570 N N . ILE A 1 198 ? -14.125 3.246 4.591 1.00 73.12 198 ILE A N 1
ATOM 1571 C CA . ILE A 1 198 ? -14.300 4.665 4.939 1.00 73.12 198 ILE A CA 1
ATOM 1572 C C . ILE A 1 198 ? -14.087 5.574 3.731 1.00 73.12 198 ILE A C 1
ATOM 1574 O O . ILE A 1 198 ? -14.897 6.464 3.505 1.00 73.12 198 ILE A O 1
ATOM 1578 N N . ILE A 1 199 ? -13.043 5.343 2.932 1.00 74.62 199 ILE A N 1
ATOM 1579 C CA . ILE A 1 199 ? -12.802 6.151 1.726 1.00 74.62 199 ILE A CA 1
ATOM 1580 C C . ILE A 1 199 ? -13.982 6.042 0.750 1.00 74.62 199 ILE A C 1
ATOM 1582 O O . ILE A 1 199 ? -14.373 7.029 0.140 1.00 74.62 199 ILE A O 1
ATOM 1586 N N . LEU A 1 200 ? -14.567 4.851 0.609 1.00 73.56 200 LEU A N 1
ATOM 1587 C CA . LEU A 1 200 ? -15.727 4.635 -0.258 1.00 73.56 200 LEU 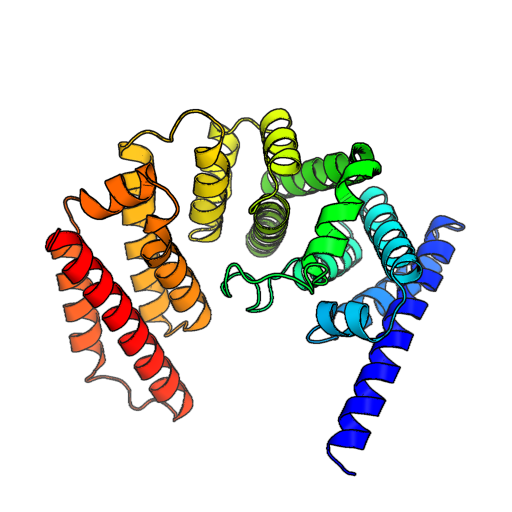A CA 1
ATOM 1588 C C . LEU A 1 200 ? -17.020 5.241 0.317 1.00 73.56 200 LEU A C 1
ATOM 1590 O O . LEU A 1 200 ? -17.903 5.613 -0.450 1.00 73.56 200 LEU A O 1
ATOM 1594 N N . ALA A 1 201 ? -17.119 5.349 1.644 1.00 65.88 201 ALA A N 1
ATOM 1595 C CA . ALA A 1 201 ? -18.266 5.896 2.364 1.00 65.88 201 ALA A CA 1
ATOM 1596 C C . ALA A 1 201 ? -18.407 7.419 2.263 1.00 65.88 201 ALA A C 1
ATOM 1598 O O . ALA A 1 201 ? -19.505 7.935 2.452 1.00 65.88 201 ALA A O 1
ATOM 1599 N N . GLU A 1 202 ? -17.312 8.140 2.010 1.00 56.03 202 GLU A N 1
ATOM 1600 C CA . GLU A 1 202 ? -17.322 9.607 1.942 1.00 56.03 202 GLU A CA 1
ATOM 1601 C C . GLU A 1 202 ? -18.093 10.143 0.722 1.00 56.03 202 GLU A C 1
ATOM 1603 O O . GLU A 1 202 ? -18.609 11.256 0.792 1.00 56.03 202 GLU A O 1
ATOM 1608 N N . ASP A 1 203 ? -18.246 9.349 -0.349 1.00 51.91 203 ASP A N 1
ATOM 1609 C CA . ASP A 1 203 ? -18.761 9.831 -1.643 1.00 51.91 203 ASP A CA 1
ATOM 1610 C C . ASP A 1 203 ? -19.872 8.977 -2.290 1.00 51.91 203 ASP A C 1
ATOM 1612 O O . ASP A 1 203 ? -20.467 9.395 -3.286 1.00 51.91 203 ASP A O 1
ATOM 1616 N N . LEU A 1 204 ? -20.197 7.800 -1.749 1.00 46.81 204 LEU A N 1
ATOM 1617 C CA . LEU A 1 204 ? -21.347 7.004 -2.184 1.00 46.81 204 LEU A CA 1
ATOM 1618 C C . LEU A 1 204 ? -22.102 6.487 -0.974 1.00 46.81 204 LEU A C 1
ATOM 1620 O O . LEU A 1 204 ? -21.487 5.860 -0.122 1.00 46.81 204 LEU A O 1
ATOM 1624 N N . ASP A 1 205 ? -23.412 6.748 -0.959 1.00 48.19 205 ASP A N 1
ATOM 1625 C CA . ASP A 1 205 ? -24.413 6.262 -0.002 1.00 48.19 205 ASP A CA 1
ATOM 1626 C C . ASP A 1 205 ? -23.829 5.648 1.276 1.00 48.19 205 ASP A C 1
ATOM 1628 O O . ASP A 1 205 ? -23.426 4.482 1.312 1.00 48.19 205 ASP A O 1
ATOM 1632 N N . VAL A 1 206 ? -23.807 6.492 2.310 1.00 49.28 206 VAL A N 1
ATOM 1633 C CA . VAL A 1 206 ? -23.347 6.236 3.675 1.00 49.28 206 VAL A CA 1
ATOM 1634 C C . VAL A 1 206 ? -23.505 4.751 4.043 1.00 49.28 206 VAL A C 1
ATOM 1636 O O . VAL A 1 206 ? -24.637 4.250 4.045 1.00 49.28 206 VAL A O 1
ATOM 1639 N N . PRO A 1 207 ? -22.414 4.022 4.365 1.00 55.00 207 PRO A N 1
ATOM 1640 C CA . PRO A 1 207 ? -22.513 2.653 4.845 1.00 55.00 207 PRO A CA 1
ATOM 1641 C C . PRO A 1 207 ? -23.493 2.628 6.006 1.00 55.00 207 PRO A C 1
ATOM 1643 O O . PRO A 1 207 ? -23.457 3.490 6.888 1.00 55.00 207 PRO A O 1
ATOM 1646 N N . SER A 1 208 ? -24.398 1.649 5.985 1.00 61.38 208 SER A N 1
ATOM 1647 C CA . SER A 1 208 ? -25.448 1.584 6.990 1.00 61.38 208 SER A CA 1
ATOM 1648 C C . SER A 1 208 ? -24.825 1.624 8.388 1.00 61.38 208 SER A C 1
ATOM 1650 O O . SER A 1 208 ? -23.731 1.101 8.610 1.00 61.38 208 SER A O 1
ATOM 1652 N N . SER A 1 209 ? -25.523 2.216 9.359 1.00 64.25 209 SER A N 1
ATOM 1653 C CA . SER A 1 209 ? -25.038 2.281 10.747 1.00 64.25 209 SER A CA 1
ATOM 1654 C C . SER A 1 209 ? -24.593 0.909 11.281 1.00 64.25 209 SER A C 1
ATOM 1656 O O . SER A 1 209 ? -23.643 0.843 12.056 1.00 64.25 209 SER A O 1
ATOM 1658 N N . LYS A 1 210 ? -25.203 -0.186 10.800 1.00 67.00 210 LYS A N 1
ATOM 1659 C CA . LYS A 1 210 ? -24.820 -1.565 11.138 1.00 67.00 210 LYS A CA 1
ATOM 1660 C C . LYS A 1 210 ? -23.490 -2.007 10.526 1.00 67.00 210 LYS A C 1
ATOM 1662 O O . LYS A 1 210 ? -22.791 -2.820 11.123 1.00 67.00 210 LYS A O 1
ATOM 1667 N N . ASP A 1 211 ? -23.141 -1.531 9.336 1.00 61.53 211 ASP A N 1
ATOM 1668 C CA . ASP A 1 211 ? -21.870 -1.874 8.693 1.00 61.53 211 ASP A CA 1
ATOM 1669 C C . ASP A 1 211 ? -20.712 -1.105 9.329 1.00 61.53 211 ASP A C 1
ATOM 1671 O O . ASP A 1 211 ? -19.658 -1.685 9.585 1.00 61.53 211 ASP A O 1
ATOM 1675 N N . LEU A 1 212 ? -20.935 0.161 9.692 1.00 65.94 212 LEU A N 1
ATOM 1676 C CA . LEU A 1 212 ? -19.972 0.939 10.473 1.00 65.94 212 LEU A CA 1
ATOM 1677 C C . LEU A 1 212 ? -19.767 0.357 11.878 1.00 65.94 212 LEU A C 1
ATOM 1679 O O . LEU A 1 212 ? -18.634 0.285 12.349 1.00 65.94 212 LEU A O 1
ATOM 1683 N N . GLU A 1 213 ? -20.827 -0.131 12.526 1.00 72.19 213 GLU A N 1
ATOM 1684 C CA . GLU A 1 213 ? -20.722 -0.832 13.810 1.00 72.19 213 GLU A CA 1
ATOM 1685 C C . GLU A 1 213 ? -19.839 -2.085 13.701 1.00 72.19 213 GLU A C 1
ATOM 1687 O O . GLU A 1 213 ? -18.923 -2.264 14.504 1.00 72.19 213 GLU A O 1
ATOM 1692 N N . LYS A 1 214 ? -20.024 -2.905 12.654 1.00 71.38 214 LYS A N 1
ATOM 1693 C CA . LYS A 1 214 ? -19.155 -4.067 12.392 1.00 71.38 214 LYS A CA 1
ATOM 1694 C C . LYS A 1 214 ? -17.696 -3.669 12.187 1.00 71.38 214 LYS A C 1
ATOM 1696 O O . LYS A 1 2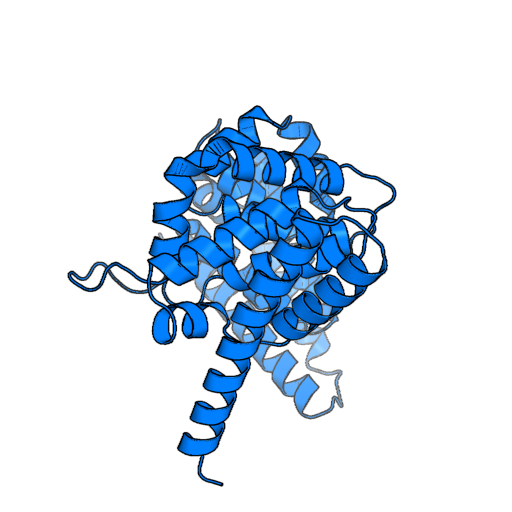14 ? -16.811 -4.395 12.634 1.00 71.38 214 LYS A O 1
ATOM 1701 N N . VAL A 1 215 ? -17.432 -2.535 11.535 1.00 66.31 215 VAL A N 1
ATOM 1702 C CA . VAL A 1 215 ? -16.068 -2.003 11.381 1.00 66.31 215 VAL A CA 1
ATOM 1703 C C . VAL A 1 215 ? -15.467 -1.674 12.749 1.00 66.31 215 VAL A C 1
ATOM 1705 O O . VAL A 1 215 ? -14.336 -2.072 13.029 1.00 66.31 215 VAL A O 1
ATOM 1708 N N . VAL A 1 216 ? -16.224 -1.014 13.633 1.00 75.38 216 VAL A N 1
ATOM 1709 C CA . VAL A 1 216 ? -15.780 -0.737 15.010 1.00 75.38 216 VAL A CA 1
ATOM 1710 C C . VAL A 1 216 ? -15.500 -2.044 15.760 1.00 75.38 216 VAL A C 1
ATOM 1712 O O . VAL A 1 216 ? -14.411 -2.203 16.314 1.00 75.38 216 VAL A O 1
ATOM 1715 N N . THR A 1 217 ? -16.413 -3.020 15.709 1.00 78.88 217 THR A N 1
ATOM 1716 C CA . THR A 1 217 ? -16.223 -4.343 16.329 1.00 78.88 217 THR A CA 1
ATOM 1717 C C . THR A 1 217 ? -14.983 -5.060 15.791 1.00 78.88 217 THR A C 1
ATOM 1719 O O . THR A 1 217 ? -14.193 -5.591 16.574 1.00 78.88 217 THR A O 1
ATOM 1722 N N . SER A 1 218 ? -14.773 -5.055 14.474 1.00 74.12 218 SER A N 1
ATOM 1723 C CA . SER A 1 218 ? -13.616 -5.691 13.836 1.00 74.12 218 SER A CA 1
ATOM 1724 C C . SER A 1 218 ? -12.298 -5.044 14.259 1.00 74.12 218 SER A C 1
ATOM 1726 O O . SER A 1 218 ? -11.304 -5.748 14.425 1.00 74.12 218 SER A O 1
ATOM 1728 N N . ASN A 1 219 ? -12.270 -3.726 14.466 1.00 77.44 219 ASN A N 1
ATOM 1729 C CA . ASN A 1 219 ? -11.067 -3.047 14.940 1.00 77.44 219 ASN A CA 1
ATOM 1730 C C . ASN A 1 219 ? -10.723 -3.439 16.384 1.00 77.44 219 ASN A C 1
ATOM 1732 O O . ASN A 1 219 ? -9.549 -3.620 16.687 1.00 77.44 219 ASN A O 1
ATOM 1736 N N . PHE A 1 220 ? -11.714 -3.642 17.261 1.00 83.25 220 PHE A N 1
ATOM 1737 C CA . PHE A 1 220 ? -11.469 -4.159 18.616 1.00 83.25 220 PHE A CA 1
ATOM 1738 C C . PHE A 1 220 ? -10.881 -5.576 18.615 1.00 83.25 220 PHE A C 1
ATOM 1740 O O . PHE A 1 220 ? -10.000 -5.870 19.424 1.00 83.25 220 PHE A O 1
ATOM 1747 N N . HIS A 1 221 ? -11.317 -6.434 17.688 1.00 80.81 221 HIS A N 1
ATOM 1748 C CA . HIS A 1 221 ? -10.719 -7.761 17.503 1.00 80.81 221 HIS A CA 1
ATOM 1749 C C . HIS A 1 221 ? -9.268 -7.644 17.026 1.00 80.81 221 HIS A C 1
ATOM 1751 O O . HIS A 1 221 ? -8.370 -8.203 17.647 1.00 80.81 221 HIS A O 1
ATOM 1757 N N . ALA A 1 222 ? -9.020 -6.823 16.004 1.00 73.19 222 ALA A N 1
ATOM 1758 C CA . ALA A 1 222 ? -7.677 -6.613 15.476 1.00 73.19 222 ALA A CA 1
ATOM 1759 C C . ALA A 1 222 ? -6.718 -5.982 16.507 1.00 73.19 222 ALA A C 1
ATOM 1761 O O . ALA A 1 222 ? -5.544 -6.335 16.536 1.00 73.19 222 ALA A O 1
ATOM 1762 N N . ILE A 1 223 ? -7.205 -5.105 17.397 1.00 85.06 223 ILE A N 1
ATOM 1763 C CA . ILE A 1 223 ? -6.419 -4.591 18.532 1.00 85.06 223 ILE A CA 1
ATOM 1764 C C . ILE A 1 223 ? -5.986 -5.744 19.439 1.00 85.06 223 ILE A C 1
ATOM 1766 O O . ILE A 1 223 ? -4.823 -5.801 19.831 1.00 85.06 223 ILE A O 1
ATOM 1770 N N . ARG A 1 224 ? -6.893 -6.672 19.766 1.00 86.81 224 ARG A N 1
ATOM 1771 C CA . ARG A 1 224 ? -6.564 -7.833 20.605 1.00 86.81 224 ARG A CA 1
ATOM 1772 C C . ARG A 1 224 ? -5.512 -8.716 19.949 1.00 86.81 224 ARG A C 1
ATOM 1774 O O . ARG A 1 224 ? -4.559 -9.110 20.617 1.00 86.81 224 ARG A O 1
ATOM 1781 N N . ASP A 1 225 ? -5.650 -8.969 18.654 1.00 83.69 225 ASP A N 1
ATOM 1782 C CA . ASP A 1 225 ? -4.681 -9.758 17.897 1.00 83.69 225 ASP A CA 1
ATOM 1783 C C . ASP A 1 225 ? -3.299 -9.093 17.894 1.00 83.69 225 ASP A C 1
ATOM 1785 O O . ASP A 1 225 ? -2.305 -9.756 18.193 1.00 83.69 225 ASP A O 1
ATOM 1789 N N . SER A 1 226 ? -3.229 -7.773 17.679 1.00 83.25 226 SER A N 1
ATOM 1790 C CA . SER A 1 226 ? -1.969 -7.026 17.774 1.00 83.25 226 SER A CA 1
ATOM 1791 C C . SER A 1 226 ? -1.377 -7.041 19.188 1.00 83.25 226 SER A C 1
ATOM 1793 O O . SER A 1 226 ? -0.160 -7.082 19.342 1.00 83.25 226 SER A O 1
ATOM 1795 N N . LEU A 1 227 ? -2.205 -7.039 20.239 1.00 88.19 227 LEU A N 1
ATOM 1796 C CA . LEU A 1 227 ? -1.736 -7.152 21.626 1.00 88.19 227 LEU A CA 1
ATOM 1797 C C . LEU A 1 227 ? -1.230 -8.560 21.970 1.00 88.19 227 LEU A C 1
ATOM 1799 O O . LEU A 1 227 ? -0.321 -8.694 22.787 1.00 88.19 227 LEU A O 1
ATOM 1803 N N . ASN A 1 228 ? -1.759 -9.608 21.334 1.00 87.38 228 ASN A N 1
ATOM 1804 C CA . ASN A 1 228 ? -1.274 -10.978 21.529 1.00 87.38 228 ASN A CA 1
ATOM 1805 C C . ASN A 1 228 ? 0.168 -11.163 21.033 1.00 87.38 228 ASN A C 1
ATOM 1807 O O . ASN A 1 228 ? 0.913 -11.969 21.598 1.00 87.38 228 ASN A O 1
ATOM 1811 N N . THR A 1 229 ? 0.569 -10.409 20.010 1.00 86.00 229 THR A N 1
ATOM 1812 C CA . THR A 1 229 ? 1.900 -10.476 19.385 1.00 86.00 229 THR A CA 1
ATOM 1813 C C . THR A 1 229 ? 2.780 -9.258 19.673 1.00 86.00 229 THR A C 1
ATOM 1815 O O . THR A 1 229 ? 3.933 -9.234 19.247 1.00 86.00 229 THR A O 1
ATOM 1818 N N . TRP A 1 230 ? 2.267 -8.263 20.402 1.00 87.75 230 TRP A N 1
ATOM 1819 C CA . TRP A 1 230 ? 2.911 -6.963 20.620 1.00 87.75 230 TRP A CA 1
ATOM 1820 C C . TRP A 1 230 ? 3.289 -6.236 19.308 1.00 87.75 230 TRP A C 1
ATOM 1822 O O . TRP A 1 230 ? 4.334 -5.585 19.223 1.00 87.75 230 TRP A O 1
ATOM 1832 N N . ASP A 1 231 ? 2.438 -6.334 18.279 1.00 79.56 231 ASP A N 1
ATOM 1833 C CA . ASP A 1 231 ? 2.621 -5.688 16.971 1.00 79.56 231 ASP A CA 1
ATOM 1834 C C . ASP A 1 231 ? 2.321 -4.180 17.048 1.00 79.56 231 ASP A C 1
ATOM 1836 O O . ASP A 1 231 ? 1.206 -3.707 16.801 1.00 79.56 231 ASP A O 1
ATOM 1840 N N . VAL A 1 232 ? 3.350 -3.409 17.414 1.00 80.38 232 VAL A N 1
ATOM 1841 C CA . VAL A 1 232 ? 3.273 -1.946 17.536 1.00 80.38 232 VAL A CA 1
ATOM 1842 C C . VAL A 1 232 ? 2.854 -1.276 16.216 1.00 80.38 232 VAL A C 1
ATOM 1844 O O . VAL A 1 232 ? 1.958 -0.425 16.266 1.00 80.38 232 VAL A O 1
ATOM 1847 N N . PRO A 1 233 ? 3.442 -1.597 15.040 1.00 69.44 233 PRO A N 1
ATOM 1848 C CA . PRO A 1 233 ? 3.020 -0.995 13.775 1.00 69.44 233 PRO A CA 1
ATOM 1849 C C . PRO A 1 233 ? 1.538 -1.202 13.459 1.00 69.44 233 PRO A C 1
ATOM 1851 O O . PRO A 1 233 ? 0.844 -0.235 13.130 1.00 69.44 233 PRO A O 1
ATOM 1854 N N . GLN A 1 234 ? 1.040 -2.436 13.575 1.00 69.88 234 GLN A N 1
ATOM 1855 C CA . GLN A 1 234 ? -0.357 -2.739 13.289 1.00 69.88 234 GLN A CA 1
ATOM 1856 C C . GLN A 1 234 ? -1.269 -1.986 14.255 1.00 69.88 234 GLN A C 1
ATOM 1858 O O . GLN A 1 234 ? -2.150 -1.259 13.796 1.00 69.88 234 GLN A O 1
ATOM 1863 N N . LEU A 1 235 ? -1.000 -2.076 15.562 1.00 76.56 235 LEU A N 1
ATOM 1864 C CA . LEU A 1 235 ? -1.786 -1.422 16.606 1.00 76.56 235 LEU A CA 1
ATOM 1865 C C . LEU A 1 235 ? -1.840 0.103 16.432 1.00 76.56 235 LEU A C 1
ATOM 1867 O O . LEU A 1 235 ? -2.912 0.699 16.556 1.00 76.56 235 LEU A O 1
ATOM 1871 N N . THR A 1 236 ? -0.710 0.722 16.073 1.00 71.56 236 THR A N 1
ATOM 1872 C CA . THR A 1 236 ? -0.632 2.160 15.760 1.00 71.56 236 THR A CA 1
ATOM 1873 C C . THR A 1 236 ? -1.598 2.512 14.634 1.00 71.56 236 THR A C 1
ATOM 1875 O O . THR A 1 236 ? -2.398 3.434 14.762 1.00 71.56 236 THR A O 1
ATOM 1878 N N . HIS A 1 237 ? -1.596 1.732 13.550 1.00 64.88 237 HIS A N 1
ATOM 1879 C CA . HIS A 1 237 ? -2.489 1.972 12.421 1.00 64.88 237 HIS A CA 1
ATOM 1880 C C . HIS A 1 237 ? -3.975 1.828 12.763 1.00 64.88 237 HIS A C 1
ATOM 1882 O O . HIS A 1 237 ? -4.779 2.539 12.156 1.00 64.88 237 HIS A O 1
ATOM 1888 N N . ILE A 1 238 ? -4.348 0.930 13.682 1.00 68.06 238 ILE A N 1
ATOM 1889 C CA . ILE A 1 238 ? -5.750 0.765 14.107 1.00 68.06 238 ILE A CA 1
ATOM 1890 C C . ILE A 1 238 ? -6.186 1.946 14.967 1.00 68.06 238 ILE A C 1
ATOM 1892 O O . ILE A 1 238 ? -7.262 2.505 14.766 1.00 68.06 238 ILE A O 1
ATOM 1896 N N . ILE A 1 239 ? -5.342 2.340 15.918 1.00 78.75 239 ILE A N 1
ATOM 1897 C CA . ILE A 1 239 ? -5.677 3.396 16.872 1.00 78.75 239 ILE A CA 1
ATOM 1898 C C . ILE A 1 239 ? -5.701 4.753 16.185 1.00 78.75 239 ILE A C 1
ATOM 1900 O O . ILE A 1 239 ? -6.669 5.484 16.369 1.00 78.75 239 ILE A O 1
ATOM 1904 N N . ASP A 1 240 ? -4.731 5.052 15.319 1.00 70.19 240 ASP A N 1
ATOM 1905 C CA . ASP A 1 240 ? -4.754 6.270 14.506 1.00 70.19 240 ASP A CA 1
ATOM 1906 C C . ASP A 1 240 ? -6.028 6.351 13.659 1.00 70.19 240 ASP A C 1
ATOM 1908 O O . ASP A 1 240 ? -6.612 7.424 13.522 1.00 70.19 240 ASP A O 1
ATOM 1912 N N . PHE A 1 241 ? -6.494 5.222 13.120 1.00 70.00 241 PHE A N 1
ATOM 1913 C CA . PHE A 1 241 ? -7.726 5.156 12.338 1.00 70.00 241 PHE A CA 1
ATOM 1914 C C . PHE A 1 241 ? -8.975 5.469 13.175 1.00 70.00 241 PHE A C 1
ATOM 1916 O O . PHE A 1 241 ? -9.786 6.293 12.759 1.00 70.00 241 PHE A O 1
ATOM 1923 N N . ILE A 1 242 ? -9.116 4.867 14.362 1.00 73.81 242 ILE A N 1
ATOM 1924 C CA . ILE A 1 242 ? -10.255 5.134 15.259 1.00 73.81 242 ILE A CA 1
ATOM 1925 C C . ILE A 1 242 ? -10.223 6.582 15.763 1.00 73.81 242 ILE A C 1
ATOM 1927 O O . ILE A 1 242 ? -11.241 7.272 15.732 1.00 73.81 242 ILE A O 1
ATOM 1931 N N . VAL A 1 243 ? -9.054 7.062 16.196 1.00 79.19 243 VAL A N 1
ATOM 1932 C CA . VAL A 1 243 ? -8.875 8.432 16.702 1.00 79.19 243 VAL A CA 1
ATOM 1933 C C . VAL A 1 243 ? -9.161 9.464 15.610 1.00 79.19 243 VAL A C 1
ATOM 1935 O O . VAL A 1 243 ? -9.763 10.499 15.882 1.00 79.19 243 VAL A O 1
ATOM 1938 N N . SER A 1 244 ? -8.811 9.164 14.358 1.00 72.25 244 SER A N 1
ATOM 1939 C CA . SER A 1 244 ? -9.101 10.039 13.215 1.00 72.25 244 SER A CA 1
ATOM 1940 C C . SER A 1 244 ? -10.574 10.029 12.790 1.00 72.25 244 SER A C 1
ATOM 1942 O O . SER A 1 244 ? -10.912 10.713 11.821 1.00 72.25 244 SER A O 1
ATOM 1944 N N . SER A 1 245 ? -11.462 9.304 13.489 1.00 74.56 245 SER A N 1
ATOM 1945 C CA . SER A 1 245 ? -12.877 9.214 13.105 1.00 74.56 245 SER A CA 1
ATOM 1946 C C . SER A 1 245 ? -13.579 10.567 13.067 1.00 74.56 245 SER A C 1
ATOM 1948 O O . SER A 1 245 ? -14.486 10.720 12.267 1.00 74.56 245 SER A O 1
ATOM 1950 N N . GLU A 1 246 ? -13.122 11.574 13.823 1.00 68.69 246 GLU A N 1
ATOM 1951 C CA . GLU A 1 246 ? -13.654 12.953 13.789 1.00 68.69 246 GLU A CA 1
ATOM 1952 C C . GLU A 1 246 ? -13.681 13.570 12.384 1.00 68.69 246 GLU A C 1
ATOM 1954 O O . GLU A 1 246 ? -14.496 14.448 12.104 1.00 68.69 246 GLU A O 1
ATOM 1959 N N . SER A 1 247 ? -12.810 13.099 11.488 1.00 60.62 247 SER A N 1
ATOM 1960 C CA . SER A 1 247 ? -12.776 13.551 10.095 1.00 60.62 247 SER A CA 1
ATOM 1961 C C . SER A 1 247 ? -13.957 13.024 9.267 1.00 60.62 247 SER A C 1
ATOM 1963 O O . SER A 1 247 ? -14.206 13.543 8.184 1.00 60.62 247 SER A O 1
ATOM 1965 N N . ASN A 1 248 ? -14.697 12.027 9.769 1.00 60.53 248 ASN A N 1
ATOM 1966 C CA . ASN A 1 248 ? -15.823 11.379 9.103 1.00 60.53 248 ASN A CA 1
ATOM 1967 C C . ASN A 1 248 ? -17.051 11.339 10.028 1.00 60.53 248 ASN A C 1
ATOM 1969 O O . ASN A 1 248 ? -17.083 10.607 11.014 1.00 60.53 248 ASN A O 1
ATOM 1973 N N . ARG A 1 249 ? -18.091 12.114 9.704 1.00 70.44 249 ARG A N 1
ATOM 1974 C CA . ARG A 1 249 ? -19.256 12.318 10.582 1.00 70.44 249 ARG A CA 1
ATOM 1975 C C . ARG A 1 249 ? -19.986 11.022 10.947 1.00 70.44 249 ARG A C 1
ATOM 1977 O O . ARG A 1 249 ? -20.392 10.864 12.097 1.00 70.44 249 ARG A O 1
ATOM 1984 N N . ASP A 1 250 ? -20.144 10.114 9.991 1.00 67.81 250 ASP A N 1
ATOM 1985 C CA . ASP A 1 250 ? -20.931 8.894 10.172 1.00 67.81 250 ASP A CA 1
ATOM 1986 C C . ASP A 1 250 ? -20.139 7.828 10.923 1.00 67.81 250 ASP A C 1
ATOM 1988 O O . ASP A 1 250 ? -20.659 7.217 11.857 1.00 67.81 250 ASP A O 1
ATOM 1992 N N . PHE A 1 251 ? -18.854 7.658 10.598 1.00 69.56 251 PHE A N 1
ATOM 1993 C CA . PHE A 1 251 ? -17.972 6.785 11.367 1.00 69.56 251 PHE A CA 1
ATOM 1994 C C . PHE A 1 251 ? -17.757 7.323 12.784 1.00 69.56 251 PHE A C 1
ATOM 1996 O O . PHE A 1 251 ? -17.843 6.554 13.735 1.00 69.56 251 PHE A O 1
ATOM 2003 N N . HIS A 1 252 ? -17.580 8.636 12.955 1.00 78.69 252 HIS A N 1
ATOM 2004 C CA . HIS A 1 252 ? -17.554 9.270 14.273 1.00 78.69 252 HIS A CA 1
ATOM 2005 C C . HIS A 1 252 ? -18.844 9.000 15.052 1.00 78.69 252 HIS A C 1
ATOM 2007 O O . HIS A 1 252 ? -18.801 8.648 16.229 1.00 78.69 252 HIS A O 1
ATOM 2013 N N . GLY A 1 253 ? -19.999 9.106 14.387 1.00 79.38 253 GLY A N 1
ATOM 2014 C CA . GLY A 1 253 ? -21.297 8.758 14.955 1.00 79.38 253 GLY A CA 1
ATOM 2015 C C . GLY A 1 253 ? -21.394 7.286 15.360 1.00 79.38 253 GLY A C 1
ATOM 2016 O O . GLY A 1 253 ? -21.896 6.987 16.441 1.00 79.38 253 GLY A O 1
ATOM 2017 N N . ALA A 1 254 ? -20.883 6.366 14.542 1.00 79.19 254 ALA A N 1
ATOM 2018 C CA . ALA A 1 254 ? -20.852 4.938 14.850 1.00 79.19 254 ALA A CA 1
ATOM 2019 C C . ALA A 1 254 ? -19.904 4.612 16.014 1.00 79.19 254 ALA A C 1
ATOM 2021 O O . ALA A 1 254 ? -20.255 3.812 16.873 1.00 79.19 254 ALA A O 1
ATOM 2022 N N . VAL A 1 255 ? -18.738 5.260 16.080 1.00 81.31 255 VAL A N 1
ATOM 2023 C CA . VAL A 1 255 ? -17.774 5.136 17.185 1.00 81.31 255 VAL A CA 1
ATOM 2024 C C . VAL A 1 255 ? -18.367 5.692 18.483 1.00 81.31 255 VAL A C 1
ATOM 2026 O O . VAL A 1 255 ? -18.250 5.050 19.524 1.00 81.31 255 VAL A O 1
ATOM 2029 N N . LYS A 1 256 ? -19.044 6.848 18.426 1.00 85.94 256 LYS A N 1
ATOM 2030 C CA . LYS A 1 256 ? -19.689 7.486 19.585 1.00 85.94 256 LYS A CA 1
ATOM 2031 C C . LYS A 1 256 ? -20.864 6.670 20.125 1.00 85.94 256 LYS A C 1
ATOM 2033 O O . LYS A 1 256 ? -21.022 6.557 21.333 1.00 85.94 256 LYS A O 1
ATOM 2038 N N . ASN A 1 257 ? -21.682 6.104 19.240 1.00 85.25 257 ASN A N 1
ATOM 2039 C CA . ASN A 1 257 ? -22.881 5.348 19.614 1.00 85.25 257 ASN A CA 1
ATOM 2040 C C . ASN A 1 257 ? -22.635 3.834 19.717 1.00 85.25 257 ASN A C 1
ATOM 2042 O O . ASN A 1 257 ? -23.594 3.065 19.760 1.00 85.25 257 ASN A O 1
ATOM 2046 N N . TYR A 1 258 ? -21.375 3.391 19.723 1.00 85.06 258 TYR A N 1
ATOM 2047 C CA . TYR A 1 258 ? -21.044 1.971 19.752 1.00 85.06 258 TYR A CA 1
ATOM 2048 C C . TYR A 1 258 ? -21.476 1.337 21.091 1.00 85.06 258 TYR A C 1
ATOM 2050 O O . TYR A 1 258 ? -20.917 1.687 22.136 1.00 85.06 258 TYR A O 1
ATOM 2058 N N . PRO A 1 259 ? -22.431 0.385 21.099 1.00 82.12 259 PRO A N 1
ATOM 2059 C CA . PRO A 1 259 ? -23.083 -0.066 22.332 1.00 82.12 259 PRO A CA 1
ATOM 2060 C C . PRO A 1 259 ? -22.157 -0.879 23.245 1.00 82.12 259 PRO A C 1
ATOM 2062 O O . PRO A 1 259 ? -22.273 -0.811 24.465 1.00 82.12 259 PRO A O 1
ATOM 2065 N N . ASN A 1 260 ? -21.200 -1.609 22.667 1.00 86.06 260 ASN A N 1
ATOM 2066 C CA . ASN A 1 260 ? -20.336 -2.541 23.400 1.00 86.06 260 ASN A CA 1
ATOM 2067 C C . ASN A 1 260 ? -18.969 -1.935 23.751 1.00 86.06 260 ASN A C 1
ATOM 2069 O O . ASN A 1 260 ? -18.004 -2.658 24.005 1.00 86.06 260 ASN A O 1
ATOM 2073 N N . TYR A 1 261 ? -18.847 -0.605 23.719 1.00 83.88 261 TYR A N 1
ATOM 2074 C CA . TYR A 1 261 ? -17.586 0.086 23.985 1.00 83.88 261 TYR A CA 1
ATOM 2075 C C . TYR A 1 261 ? -17.037 -0.237 25.385 1.00 83.88 261 TYR A C 1
ATOM 2077 O O . TYR A 1 261 ? -15.868 -0.599 25.526 1.00 83.88 261 TYR A O 1
ATOM 2085 N N . GLU A 1 262 ? -17.881 -0.129 26.415 1.00 84.50 262 GLU A N 1
ATOM 2086 C CA . GLU A 1 262 ? -17.463 -0.315 27.808 1.00 84.50 262 GLU A CA 1
ATOM 2087 C C . GLU A 1 262 ? -16.976 -1.739 28.080 1.00 84.50 262 GLU A C 1
ATOM 2089 O O . GLU A 1 262 ? -15.971 -1.933 28.764 1.00 84.50 262 GLU A O 1
ATOM 2094 N N . GLU A 1 263 ? -17.677 -2.729 27.527 1.00 88.44 263 GLU A N 1
ATOM 2095 C CA . GLU A 1 263 ? -17.307 -4.138 27.636 1.00 88.44 263 GLU A CA 1
ATOM 2096 C C . GLU A 1 263 ? -15.978 -4.406 26.928 1.00 88.44 263 GLU A C 1
ATOM 2098 O O . GLU A 1 263 ? -15.062 -4.954 27.538 1.00 88.44 263 GLU A O 1
ATOM 2103 N N . ASN A 1 264 ? -15.822 -3.927 25.690 1.00 87.44 264 ASN A N 1
ATOM 2104 C CA . ASN A 1 264 ? -14.595 -4.115 24.923 1.00 87.44 264 ASN A CA 1
ATOM 2105 C C . ASN A 1 264 ? -13.377 -3.445 25.576 1.00 87.44 264 ASN A C 1
ATOM 2107 O O . ASN A 1 264 ? -12.293 -4.025 25.581 1.00 87.44 264 ASN A O 1
ATOM 2111 N N . VAL A 1 265 ? -13.522 -2.244 26.147 1.00 85.88 265 VAL A N 1
ATOM 2112 C CA . VAL A 1 265 ? -12.417 -1.593 26.872 1.00 85.88 265 VAL A CA 1
ATOM 2113 C C . VAL A 1 265 ? -12.102 -2.295 28.182 1.00 85.88 265 VAL A C 1
ATOM 2115 O O . VAL A 1 265 ? -10.926 -2.439 28.514 1.00 85.88 265 VAL A O 1
ATOM 2118 N N . ARG A 1 266 ? -13.116 -2.766 28.915 1.00 86.62 266 ARG A N 1
ATOM 2119 C CA . ARG A 1 266 ? -12.895 -3.569 30.121 1.00 86.62 266 ARG A CA 1
ATOM 2120 C C . ARG A 1 266 ? -12.120 -4.842 29.794 1.00 86.62 266 ARG A C 1
ATOM 2122 O O . ARG A 1 266 ? -11.157 -5.144 30.492 1.00 86.62 266 ARG A O 1
ATOM 2129 N N . ASP A 1 267 ? -12.497 -5.530 28.723 1.00 88.12 267 ASP A N 1
ATOM 2130 C CA . ASP A 1 267 ? -11.824 -6.748 28.277 1.00 88.12 267 ASP A CA 1
ATOM 2131 C C . ASP A 1 267 ? -10.380 -6.462 27.827 1.00 88.12 267 ASP A C 1
ATOM 2133 O O . ASP A 1 267 ? -9.451 -7.150 28.239 1.00 88.12 267 ASP A O 1
ATOM 2137 N N . LEU A 1 268 ? -10.142 -5.369 27.088 1.00 87.50 268 LEU A N 1
ATOM 2138 C CA . LEU A 1 268 ? -8.782 -4.930 26.739 1.00 87.50 268 LEU A CA 1
ATOM 2139 C C . LEU A 1 268 ? -7.919 -4.645 27.976 1.00 87.50 268 LEU A C 1
ATOM 2141 O O . LEU A 1 268 ? -6.759 -5.051 28.023 1.00 87.50 268 LEU A O 1
ATOM 2145 N N . LEU A 1 269 ? -8.469 -3.954 28.978 1.00 85.75 269 LEU A N 1
ATOM 2146 C CA . LEU A 1 269 ? -7.761 -3.666 30.226 1.00 85.75 269 LEU A CA 1
ATOM 2147 C C . LEU A 1 269 ? -7.456 -4.949 31.005 1.00 85.75 269 LEU A C 1
ATOM 2149 O O . LEU A 1 269 ? -6.333 -5.116 31.472 1.00 85.75 269 LEU A O 1
ATOM 2153 N N . GLN A 1 270 ? -8.417 -5.871 31.096 1.00 86.81 270 GLN A N 1
ATOM 2154 C CA . GLN A 1 270 ? -8.226 -7.165 31.748 1.00 86.81 270 GLN A CA 1
ATOM 2155 C C . GLN A 1 270 ? -7.157 -8.004 31.034 1.00 86.81 270 GLN A C 1
ATOM 2157 O O . GLN A 1 270 ? -6.290 -8.583 31.693 1.00 86.81 270 GLN A O 1
ATOM 2162 N N . HIS A 1 271 ? -7.164 -8.007 29.698 1.00 84.81 271 HIS A N 1
ATOM 2163 C CA . HIS A 1 271 ? -6.154 -8.674 28.877 1.00 84.81 271 HIS A CA 1
ATOM 2164 C C . HIS A 1 271 ? -4.752 -8.120 29.155 1.00 84.81 271 HIS A C 1
ATOM 2166 O O . HIS A 1 271 ? -3.827 -8.886 29.429 1.00 84.81 271 HIS A O 1
ATOM 2172 N N . LEU A 1 272 ? -4.599 -6.791 29.195 1.00 84.62 272 LEU A N 1
ATOM 2173 C CA . LEU A 1 272 ? -3.329 -6.135 29.526 1.00 84.62 272 LEU A CA 1
ATOM 2174 C C . LEU A 1 272 ? -2.861 -6.436 30.959 1.00 84.62 272 LEU A C 1
ATOM 2176 O O . LEU A 1 272 ? -1.681 -6.722 31.165 1.00 84.62 272 LEU A O 1
ATOM 2180 N N . SER A 1 273 ? -3.765 -6.411 31.944 1.00 81.06 273 SER A N 1
ATOM 2181 C CA . SER A 1 273 ? -3.434 -6.731 33.338 1.00 81.06 273 SER A CA 1
ATOM 2182 C C . SER A 1 273 ? -2.965 -8.176 33.497 1.00 81.06 273 SER A C 1
ATOM 2184 O O . SER A 1 273 ? -1.948 -8.406 34.147 1.00 81.06 273 SER A O 1
ATOM 2186 N N . SER A 1 274 ? -3.631 -9.129 32.833 1.00 79.50 274 SER A N 1
ATOM 2187 C CA . SER A 1 274 ? -3.263 -10.552 32.882 1.00 79.50 274 SER A CA 1
ATOM 2188 C C . SER A 1 274 ? -1.890 -10.849 32.266 1.00 79.50 274 SER A C 1
ATOM 2190 O O . SER A 1 274 ? -1.207 -11.778 32.690 1.00 79.50 274 SER A O 1
ATOM 2192 N N . ARG A 1 275 ? -1.451 -10.036 31.294 1.00 72.56 275 ARG A N 1
ATOM 2193 C CA . ARG A 1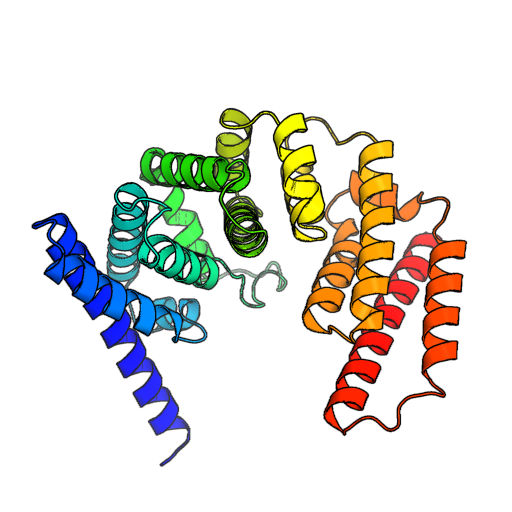 275 ? -0.140 -10.182 30.646 1.00 72.56 275 ARG A CA 1
ATOM 2194 C C . ARG A 1 275 ? 1.001 -9.447 31.340 1.00 72.56 275 ARG A C 1
ATOM 2196 O O . ARG A 1 275 ? 2.151 -9.817 31.117 1.00 72.56 275 ARG A O 1
ATOM 2203 N N . SER A 1 276 ? 0.720 -8.448 32.181 1.00 60.00 276 SER A N 1
ATOM 2204 C CA . SER A 1 276 ? 1.772 -7.699 32.891 1.00 60.00 276 SER A CA 1
ATOM 2205 C C . SER A 1 276 ? 2.586 -8.549 33.878 1.00 60.00 276 SER A C 1
ATOM 2207 O O . SER A 1 276 ? 3.681 -8.150 34.265 1.00 60.00 276 SER A O 1
ATOM 2209 N N . GLU A 1 277 ? 2.089 -9.736 34.237 1.00 57.03 277 GLU A N 1
ATOM 2210 C CA . GLU A 1 277 ? 2.728 -10.653 35.185 1.00 57.03 277 GLU A CA 1
ATOM 2211 C C . GLU A 1 277 ? 3.587 -11.744 34.512 1.00 57.03 277 GLU A C 1
ATOM 2213 O O . GLU A 1 277 ? 4.268 -12.486 35.216 1.00 57.03 277 GLU A O 1
ATOM 2218 N N . MET A 1 278 ? 3.581 -11.867 33.172 1.00 52.97 278 MET A N 1
ATOM 2219 C CA . MET A 1 278 ? 4.029 -13.101 32.495 1.00 52.97 278 MET A CA 1
ATOM 2220 C C . MET A 1 278 ? 5.184 -13.014 31.484 1.00 52.97 278 MET A C 1
ATOM 2222 O O . MET A 1 278 ? 5.469 -14.021 30.841 1.00 52.97 278 MET A O 1
ATOM 2226 N N . GLU A 1 279 ? 5.918 -11.910 31.335 1.00 51.75 279 GLU A N 1
ATOM 2227 C CA . GLU A 1 279 ? 7.023 -11.887 30.357 1.00 51.75 279 GLU A CA 1
ATOM 2228 C C . GLU A 1 279 ? 8.379 -11.470 30.948 1.00 51.75 279 GLU A C 1
ATOM 2230 O O . GLU A 1 279 ? 8.732 -10.292 30.999 1.00 51.75 279 GLU A O 1
ATOM 2235 N N . ASP A 1 280 ? 9.206 -12.480 31.244 1.00 55.41 280 ASP A N 1
ATOM 2236 C CA . ASP A 1 280 ? 10.678 -12.421 31.217 1.00 55.41 280 ASP A CA 1
ATOM 2237 C C . ASP A 1 280 ? 11.184 -12.182 29.772 1.00 55.41 280 ASP A C 1
ATOM 2239 O O . ASP A 1 280 ? 12.018 -12.914 29.236 1.00 55.41 280 ASP A O 1
ATOM 2243 N N . SER A 1 281 ? 10.642 -11.178 29.075 1.00 58.31 281 SER A N 1
ATOM 2244 C CA . SER A 1 281 ? 10.984 -10.901 27.681 1.00 58.31 281 SER A CA 1
ATOM 2245 C C . SER A 1 281 ? 12.227 -10.012 27.562 1.00 58.31 281 SER A C 1
ATOM 2247 O O . SER A 1 281 ? 12.528 -9.176 28.426 1.00 58.31 281 SER A O 1
ATOM 2249 N N . CYS A 1 282 ? 12.971 -10.245 26.474 1.00 64.38 282 CYS A N 1
ATOM 2250 C CA . CYS A 1 282 ? 14.108 -9.452 26.002 1.00 64.38 282 CYS A CA 1
ATOM 2251 C C . CYS A 1 282 ? 13.774 -7.944 25.988 1.00 64.38 282 CYS A C 1
ATOM 2253 O O . CYS A 1 282 ? 12.612 -7.569 25.839 1.00 64.38 282 CYS A O 1
ATOM 2255 N N . ASP A 1 283 ? 14.782 -7.073 26.105 1.00 71.81 283 ASP A N 1
ATOM 2256 C CA . ASP A 1 283 ? 14.632 -5.606 26.191 1.00 71.81 283 ASP A CA 1
ATOM 2257 C C . ASP A 1 283 ? 13.713 -5.011 25.098 1.00 71.81 283 ASP A C 1
ATOM 2259 O O . ASP A 1 283 ? 12.905 -4.124 25.369 1.00 71.81 283 ASP A O 1
ATOM 2263 N N . ASP A 1 284 ? 13.752 -5.551 23.875 1.00 72.12 284 ASP A N 1
ATOM 2264 C CA . ASP A 1 284 ? 12.879 -5.107 22.777 1.00 72.12 284 ASP A CA 1
ATOM 2265 C C . ASP A 1 284 ? 11.415 -5.557 22.927 1.00 72.12 284 ASP A C 1
ATOM 2267 O O . ASP A 1 284 ? 10.504 -4.821 22.542 1.00 72.12 284 ASP A O 1
ATOM 2271 N N . GLY A 1 285 ? 11.164 -6.708 23.558 1.00 76.62 285 GLY A N 1
ATOM 2272 C CA . GLY A 1 285 ? 9.813 -7.157 23.906 1.00 76.62 285 GLY A CA 1
ATOM 2273 C C . GLY A 1 285 ? 9.146 -6.198 24.890 1.00 76.62 285 GLY A C 1
ATOM 2274 O O . GLY A 1 285 ? 8.026 -5.750 24.655 1.00 76.62 285 GLY A O 1
ATOM 2275 N N . ARG A 1 286 ? 9.879 -5.769 25.926 1.00 78.44 286 ARG A N 1
ATOM 2276 C CA . ARG A 1 286 ? 9.391 -4.787 26.912 1.00 78.44 286 ARG A CA 1
ATOM 2277 C C . ARG A 1 286 ? 9.117 -3.414 26.295 1.00 78.44 286 ARG A C 1
ATOM 2279 O O . ARG A 1 286 ? 8.129 -2.771 26.646 1.00 78.44 286 ARG A O 1
ATOM 2286 N N . LYS A 1 287 ? 9.945 -2.963 25.343 1.00 84.19 287 LYS A N 1
ATOM 2287 C CA . LYS A 1 287 ? 9.690 -1.713 24.599 1.00 84.19 287 LYS A CA 1
ATOM 2288 C C . LYS A 1 287 ? 8.410 -1.799 23.776 1.00 84.19 287 LYS A C 1
ATOM 2290 O O . LYS A 1 287 ? 7.608 -0.865 23.804 1.00 84.19 287 LYS A O 1
ATOM 2295 N N . ASN A 1 288 ? 8.197 -2.915 23.078 1.00 84.88 288 ASN A N 1
ATOM 2296 C CA . ASN A 1 288 ? 6.992 -3.119 22.278 1.00 84.88 288 ASN A CA 1
ATOM 2297 C C . ASN A 1 288 ? 5.738 -3.208 23.154 1.00 84.88 288 ASN A C 1
ATOM 2299 O O . ASN A 1 288 ? 4.731 -2.578 22.834 1.00 84.88 288 ASN A O 1
ATOM 2303 N N . GLN A 1 289 ? 5.819 -3.896 24.295 1.00 86.38 289 GLN A N 1
ATOM 2304 C CA . GLN A 1 289 ? 4.765 -3.910 25.311 1.00 86.38 289 GLN A CA 1
ATOM 2305 C C . GLN A 1 289 ? 4.405 -2.500 25.779 1.00 86.38 289 GLN A C 1
ATOM 2307 O O . GLN A 1 289 ? 3.240 -2.104 25.734 1.00 86.38 289 GLN A O 1
ATOM 2312 N N . GLN A 1 290 ? 5.404 -1.717 26.194 1.00 87.56 290 GLN A N 1
ATOM 2313 C CA . GLN A 1 290 ? 5.193 -0.362 26.695 1.00 87.56 290 GLN A CA 1
ATOM 2314 C C . GLN A 1 290 ? 4.591 0.554 25.620 1.00 87.56 290 GLN A C 1
ATOM 2316 O O . GLN A 1 290 ? 3.683 1.336 25.911 1.00 87.56 290 GLN A O 1
ATOM 2321 N N . ALA A 1 291 ? 5.050 0.431 24.371 1.00 87.62 291 ALA A N 1
ATOM 2322 C CA . ALA A 1 291 ? 4.481 1.154 23.240 1.00 87.62 291 ALA A CA 1
ATOM 2323 C C . ALA A 1 291 ? 3.015 0.759 22.994 1.00 87.62 291 ALA A C 1
ATOM 2325 O O . ALA A 1 291 ? 2.163 1.638 22.860 1.00 87.62 291 ALA A O 1
ATOM 2326 N N . CYS A 1 292 ? 2.696 -0.538 23.011 1.00 88.81 292 CYS A N 1
ATOM 2327 C CA . CYS A 1 292 ? 1.328 -1.024 22.850 1.00 88.81 292 CYS A CA 1
ATOM 2328 C C . CYS A 1 292 ? 0.397 -0.524 23.962 1.00 88.81 292 CYS A C 1
ATOM 2330 O O . CYS A 1 292 ? -0.685 -0.016 23.673 1.00 88.81 292 CYS A O 1
ATOM 2332 N N . ILE A 1 293 ? 0.832 -0.592 25.224 1.00 89.94 293 ILE A N 1
ATOM 2333 C CA . ILE A 1 293 ? 0.080 -0.063 26.371 1.00 89.94 293 ILE A CA 1
ATOM 2334 C C . ILE A 1 293 ? -0.171 1.441 26.202 1.00 89.94 293 ILE A C 1
ATOM 2336 O O . ILE A 1 293 ? -1.294 1.904 26.398 1.00 89.94 293 ILE A O 1
ATOM 2340 N N . SER A 1 294 ? 0.843 2.211 25.789 1.00 90.38 294 SER A N 1
ATOM 2341 C CA . SER A 1 294 ? 0.688 3.650 25.539 1.00 90.38 294 SER A CA 1
ATOM 2342 C C . SER A 1 294 ? -0.359 3.938 24.463 1.00 90.38 294 SER A C 1
ATOM 2344 O O . SER A 1 294 ? -1.149 4.871 24.614 1.00 90.38 294 SER A O 1
ATOM 2346 N N . LEU A 1 295 ? -0.381 3.144 23.390 1.00 88.00 295 LEU A N 1
ATOM 2347 C CA . LEU A 1 295 ? -1.365 3.285 22.321 1.00 88.00 295 LEU A CA 1
ATOM 2348 C C . LEU A 1 295 ? -2.776 2.969 22.842 1.00 88.00 295 LEU A C 1
ATOM 2350 O O . LEU A 1 295 ? -3.701 3.752 22.629 1.00 88.00 295 LEU A O 1
ATOM 2354 N N . VAL A 1 296 ? -2.953 1.885 23.603 1.00 91.25 296 VAL A N 1
ATOM 2355 C CA . VAL A 1 296 ? -4.259 1.556 24.203 1.00 91.25 296 VAL A CA 1
ATOM 2356 C C . VAL A 1 296 ? -4.732 2.666 25.148 1.00 91.25 296 VAL A C 1
ATOM 2358 O O . VAL A 1 296 ? -5.895 3.059 25.101 1.00 91.25 296 VAL A O 1
ATOM 2361 N N . CYS A 1 297 ? -3.841 3.255 25.947 1.00 89.94 297 CYS A N 1
ATOM 2362 C CA . CYS A 1 297 ? -4.172 4.414 26.779 1.00 89.94 297 CYS A CA 1
ATOM 2363 C C . CYS A 1 297 ? -4.622 5.630 25.951 1.00 89.94 297 CYS A C 1
ATOM 2365 O O . CYS A 1 297 ? -5.548 6.335 26.358 1.00 89.94 297 CYS A O 1
ATOM 2367 N N . GLN A 1 298 ? -4.007 5.879 24.789 1.00 91.81 298 GLN A N 1
ATOM 2368 C CA . GLN A 1 298 ? -4.445 6.925 23.858 1.00 91.81 298 GLN A CA 1
ATOM 2369 C C . GLN A 1 298 ? -5.864 6.653 23.347 1.00 91.81 298 GLN A C 1
ATOM 2371 O O . GLN A 1 298 ? -6.691 7.566 23.339 1.00 91.81 298 GLN A O 1
ATOM 2376 N N . LEU A 1 299 ? -6.158 5.405 22.981 1.00 88.62 299 LEU A N 1
ATOM 2377 C CA . LEU A 1 299 ? -7.489 4.988 22.550 1.00 88.62 299 LEU A CA 1
ATOM 2378 C C . LEU A 1 299 ? -8.531 5.198 23.661 1.00 88.62 299 LEU A C 1
ATOM 2380 O O . LEU A 1 299 ? -9.564 5.818 23.430 1.00 88.62 299 LEU A O 1
ATOM 2384 N N . ILE A 1 300 ? -8.244 4.753 24.888 1.00 89.44 300 ILE A N 1
ATOM 2385 C CA . ILE A 1 300 ? -9.141 4.937 26.040 1.00 89.44 300 ILE A CA 1
ATOM 2386 C C . ILE A 1 300 ? -9.375 6.425 26.306 1.00 89.44 300 ILE A C 1
ATOM 2388 O O . ILE A 1 300 ? -10.511 6.849 26.508 1.00 89.44 300 ILE A O 1
ATOM 2392 N N . LYS A 1 301 ? -8.316 7.244 26.270 1.00 89.00 301 LYS A N 1
ATOM 2393 C CA . LYS A 1 301 ? -8.432 8.697 26.436 1.00 89.00 301 LYS A CA 1
ATOM 2394 C C . LYS A 1 301 ? -9.370 9.300 25.391 1.00 89.00 301 LYS A C 1
ATOM 2396 O O . LYS A 1 301 ? -10.217 10.110 25.759 1.00 89.00 301 LYS A O 1
ATOM 2401 N N . TYR A 1 302 ? -9.228 8.893 24.131 1.00 87.94 302 TYR A N 1
ATOM 2402 C CA . TYR A 1 302 ? -10.071 9.346 23.027 1.00 87.94 302 TYR A CA 1
ATOM 2403 C C . TYR A 1 302 ? -11.557 9.035 23.266 1.00 87.94 302 TYR A C 1
ATOM 2405 O O . TYR A 1 302 ? -12.414 9.914 23.157 1.00 87.94 302 TYR A O 1
ATOM 2413 N N . PHE A 1 303 ? -11.873 7.820 23.706 1.00 87.00 303 PHE A N 1
ATOM 2414 C CA . PHE A 1 303 ? -13.248 7.452 24.030 1.00 87.00 303 PHE A CA 1
ATOM 2415 C C . PHE A 1 303 ? -13.802 8.147 25.284 1.00 87.00 303 PHE A C 1
ATOM 2417 O O . PHE A 1 303 ? -14.965 8.548 25.317 1.00 87.00 303 PHE A O 1
ATOM 2424 N N . VAL A 1 304 ? -12.974 8.367 26.309 1.00 85.00 304 VAL A N 1
ATOM 2425 C CA . VAL A 1 304 ? -13.374 9.167 27.479 1.00 85.00 304 VAL A CA 1
ATOM 2426 C C . VAL A 1 304 ? -13.700 10.605 27.071 1.00 85.00 304 VAL A C 1
ATOM 2428 O O . VAL A 1 304 ? -14.610 11.203 27.640 1.00 85.00 304 VAL A O 1
ATOM 2431 N N . THR A 1 305 ? -12.980 11.180 26.103 1.00 85.62 305 THR A N 1
ATOM 2432 C CA . THR A 1 305 ? -13.297 12.517 25.580 1.00 85.62 305 THR A CA 1
ATOM 2433 C C . THR A 1 305 ? -14.564 12.532 24.728 1.00 85.62 305 THR A C 1
ATOM 2435 O O . THR A 1 305 ? -15.355 13.460 24.872 1.00 85.62 305 THR A O 1
ATOM 2438 N N . LEU A 1 306 ? -14.802 11.491 23.926 1.00 83.31 306 LEU A N 1
ATOM 2439 C CA . LEU A 1 306 ? -16.022 11.324 23.125 1.00 83.31 306 LEU A CA 1
ATOM 2440 C C . LEU A 1 306 ? -17.304 11.318 23.973 1.00 83.31 306 LEU A C 1
ATOM 2442 O O . LEU A 1 306 ? -18.309 11.887 23.558 1.00 83.31 306 LEU A O 1
ATOM 2446 N N . ASN A 1 307 ? -17.258 10.713 25.165 1.00 68.88 307 ASN A N 1
ATOM 2447 C CA . ASN A 1 307 ? -18.416 10.576 26.059 1.00 68.88 307 ASN A CA 1
ATOM 2448 C C . ASN A 1 307 ? -18.665 11.793 26.969 1.00 68.88 307 ASN A C 1
ATOM 2450 O O . ASN A 1 307 ? -19.624 11.795 27.739 1.00 68.88 307 ASN A O 1
ATOM 2454 N N . LYS A 1 308 ? -17.806 12.821 26.924 1.00 65.25 308 LYS A N 1
ATOM 2455 C CA . LYS A 1 308 ? -17.976 14.062 27.706 1.00 65.25 308 LYS A CA 1
ATOM 2456 C C . LYS A 1 308 ? -18.697 15.184 26.949 1.00 65.25 308 LYS A C 1
ATOM 2458 O O . LYS A 1 308 ? -19.001 16.196 27.578 1.00 65.25 308 LYS A O 1
ATOM 2463 N N . GLY A 1 309 ? -18.936 15.032 25.644 1.00 51.06 309 GLY A N 1
ATOM 2464 C CA . GLY A 1 309 ? -19.633 16.008 24.792 1.00 51.06 309 GLY A CA 1
ATOM 2465 C C . GLY A 1 309 ? -20.910 15.446 24.193 1.00 51.06 309 GLY A C 1
ATOM 2466 O O . GLY A 1 309 ? -21.854 16.234 23.999 1.00 51.06 309 GLY A O 1
#

Secondary structure (DSSP, 8-state):
--HHHHHHHHHHHHHHHHHHHHHHHHHHHHS--HHHHHHHHHHHHHHHT-TTHHHHHHHHS-HHHHHHHHHHHHHHHHHS-TTSHHHHHHHHHHHHHHS--GGGGS----S----HHHHHHHHGGG-HHHHHHHHHHHHHHHH-SSS-HHHHHHHHHHHHHHHTT-HHHHHHHHHHS-HHHHHHHHGGGTHHHHHHHHHHHTTSS---HHHHHHHHHHHHHHHHHHHHHT-HHHHHHHHHHHHGGGGSHHHHHHHHT-TTHHHHHHHHHHHHHHHTTS----HHHHHHHHHHHHHHHHHHHHHHHHTT-

Solvent-accessible surface area (backbone atoms only — not comparable to full-atom values): 17444 Å² total; per-residue (Å²): 134,56,73,70,55,57,52,52,52,51,53,53,51,50,53,50,34,56,51,48,31,46,51,32,42,52,51,24,72,79,46,85,45,70,69,36,46,52,54,27,36,52,31,39,51,56,46,58,69,52,78,64,53,46,60,49,47,59,75,72,44,53,77,65,59,51,46,54,46,49,51,46,51,48,54,48,60,72,70,48,52,85,91,38,71,52,37,57,36,49,49,50,40,50,37,55,60,51,52,79,64,89,68,87,79,67,70,98,70,89,89,74,93,68,48,60,69,48,56,58,59,68,53,55,76,82,41,59,69,59,53,52,49,49,52,49,53,36,49,51,48,54,71,37,84,90,54,54,72,66,56,31,42,50,38,50,48,40,51,38,49,57,30,59,97,25,66,71,49,41,54,51,49,60,74,75,49,60,62,76,60,51,54,64,65,35,51,87,48,48,68,56,31,49,53,39,53,51,63,53,33,77,81,45,82,66,63,50,70,68,56,43,39,49,45,55,55,51,48,58,51,51,44,50,55,25,61,74,70,43,38,44,71,61,38,49,57,52,46,54,52,61,68,51,23,79,83,36,72,65,55,30,47,30,65,70,65,43,86,62,51,67,60,53,52,51,50,52,52,51,54,52,60,67,51,75,79,69,70,98,55,57,75,68,52,51,53,30,44,52,51,42,53,54,51,52,51,51,48,52,50,50,52,58,55,59,75,75,112

InterPro domains:
  IPR042510 Protein CIP2A [PTHR23161] (121-286)

Mean predicted aligned error: 14.49 Å

Nearest PDB structures (foldseek):
  4xri-assembly1_A  TM=3.209E-01  e=1.154E-01  Thermochaetoides thermophila DSM 1495
  7wtx-assembly1_K  TM=3.816E-01  e=3.612E-01  Homo sapiens
  4eba-assembly1_A  TM=2.713E-01  e=1.338E+00  Kluyveromyces lactis NRRL Y-1140
  6gkf-assembly2_C  TM=3.406E-01  e=3.535E+00  Homo sapiens
  6a5s-assembly2_G  TM=2.270E-01  e=2.521E+00  Homo sapiens

Sequence (309 aa):
MSRKEMQRQSSLNTASYIQDFSVKSRKYLDHRNEENLVQFNRSASLLCTVKNLQDSLASTFTSLETTNFLIDMYSMLDILSPDLDVFWTCLTVVQQLLKNSKLQQGKSGTSSFIDAGLVLYIKITWEQPYLLQLIRKLVDCIYCDDFDDTIMKLATSVLINLCHKNFCVTCLLLRTVNISSLSKRILSCGVLASKLMIILAEDLDVPSSKDLEKVVTSNFHAIRDSLNTWDVPQLTHIIDFIVSSESNRDFHGAVKNYPNYEENVRDLLQHLSSRSEMEDSCDDGRKNQQACISLVCQLIKYFVTLNKG